Protein AF-A0A8K1QUB3-F1 (afdb_monomer)

InterPro domains:
  IPR005813 Large ribosomal subunit protein bL20 [MF_00382] (81-196)
  IPR005813 Large ribosomal subunit protein bL20 [PF00453] (82-188)
  IPR005813 Large ribosomal subunit protein bL20 [PR00062] (91-120)
  IPR005813 Large ribosomal subunit protein bL20 [PR00062] (121-150)
  IPR005813 Large ribosomal subunit protein bL20 [PR00062] (156-182)
  IPR005813 Large ribosomal subunit protein bL20 [PTHR10986] (80-194)
  IPR005813 Large ribosomal subunit protein bL20 [TIGR01032] (80-193)
  IPR005813 Large ribosomal subunit protein bL20 [cd07026] (85-192)
  IPR035566 Ribosomal protein bL20, C-terminal [G3DSA:1.10.1900.20] (135-196)
  IPR035566 Ribosomal protein bL20, C-terminal [SSF74731] (81-194)
  IPR049946 Large ribosomal subunit protein bL20, conserved site [PS00937] (133-149)

Organism: NCBI:txid1055329

Foldseek 3Di:
DDDDDDDDDDPDDVVVVVVVVVVVVVVVVVVVVVVVVVVVVVVVVVVVVVVVVVVVVVVVVVVVVVVVVVVVVVVVVVPPPDDDPPCVVVVVQVVLLVVQVVPPDVCNPPSVNSVVVVVVVVVCVVVVVVVVVVVVLVVLLVLLQVLQVVDVLHPGPVVVVVLCVVVVPPDDSNVLSVCVPPPVPVNVVSSVVSVD

Sequence (196 aa):
MFFLIPSINTISYFEVKSLEKKKKEKIVVRKVIVAKAIGIFFLYIGKIRFVINRLGKGTEITERKKRNQLVINQSFIYSMTRIKRGYIARRRRTKIRLFASSFRGAHSRLTRTITQQKIRALVSAHQDRGRQKRDFRRLWITRINAVIRGNKVYYNYSRLIHNLYKKQLLLNRKILAQIAILNRNCFYMISNEILK

Secondary structure (DSSP, 8-state):
----------TTHHHHHHHHHHHHHHHHHHHHHHHHHHHHHHHHHHHHHHHHHHHHHHHHHHHHHHHHHHHHHHHHHHS------TTHHHHHHHHHHHHTTT--GGGTT-HHHHHHHHHHHHHHHHHHHHHHHHHHHHHHHHHHHHHHHHSTT-S-HHHHHHHHHHTT----HHHHHHHHHH-HHHHHHHHHHHH-

pLDDT: mean 76.9, std 18.61, range [29.64, 98.12]

Radius of gyration: 53.87 Å; Cα contacts (8 Å, |Δi|>4): 74; chains: 1; bounding box: 151×45×90 Å

Nearest PDB structures (foldseek):
  5mmi-assembly1_R  TM=9.691E-01  e=8.350E-13  Spinacia oleracea
  5x8t-assembly1_R  TM=9.247E-01  e=1.008E-12  Spinacia oleracea
  4v61-assembly1_BS  TM=8.959E-01  e=1.160E-11  Spinacia oleracea
  4wqu-assembly2_CU  TM=9.691E-01  e=1.024E-07  Thermus thermophilus HB8
  4ce4-assembly1_U  TM=9.698E-01  e=3.422E-06  Sus scrofa domesticus

Solvent-accessible surface area (backbone atoms only — not comparable to full-atom values): 11214 Å² total; per-residue (Å²): 133,89,82,82,87,83,84,84,84,76,89,55,61,71,60,51,53,51,49,50,50,53,47,51,49,53,49,51,52,48,50,51,51,50,51,51,50,51,52,53,47,52,52,49,53,51,52,51,52,54,51,51,61,56,50,60,61,48,52,56,55,48,51,50,48,48,50,53,49,48,53,50,48,52,58,50,62,73,49,75,76,82,80,75,73,71,64,59,62,55,53,54,49,50,59,55,36,65,77,24,64,87,39,70,75,59,38,36,68,40,69,70,50,27,54,55,50,52,52,51,51,52,52,48,56,58,53,43,64,59,46,50,60,53,52,52,52,52,50,27,51,53,51,43,39,53,53,34,65,72,39,89,88,40,94,47,57,70,59,55,53,50,38,35,56,75,70,68,52,87,75,51,59,68,59,54,28,48,38,52,70,77,35,54,67,60,44,48,52,57,51,52,63,59,72,106

Mean predicted aligned error: 18.14 Å

Structure (mmCIF, N/CA/C/O backbone):
data_AF-A0A8K1QUB3-F1
#
_entry.id   AF-A0A8K1QUB3-F1
#
loop_
_atom_site.group_PDB
_atom_site.id
_atom_site.type_symbol
_atom_site.label_atom_id
_atom_site.label_alt_id
_atom_site.label_comp_id
_atom_site.label_asym_id
_atom_site.label_entity_id
_atom_site.label_seq_id
_atom_site.pdbx_PDB_ins_code
_atom_site.Cartn_x
_atom_site.Cartn_y
_atom_site.Cartn_z
_atom_site.occupancy
_atom_site.B_iso_or_equiv
_atom_site.auth_seq_id
_atom_site.auth_comp_id
_atom_site.auth_asym_id
_atom_site.auth_atom_id
_atom_site.pdbx_PDB_model_num
ATOM 1 N N . MET A 1 1 ? 122.459 13.869 56.784 1.00 37.72 1 MET A N 1
ATOM 2 C CA . MET A 1 1 ? 123.200 15.094 57.127 1.00 37.72 1 MET A CA 1
ATOM 3 C C . MET A 1 1 ? 123.358 15.871 55.831 1.00 37.72 1 MET A C 1
ATOM 5 O O . MET A 1 1 ? 123.968 15.330 54.927 1.00 37.72 1 MET A O 1
ATOM 9 N N . PHE A 1 2 ? 122.796 17.083 55.785 1.00 33.66 2 PHE A N 1
ATOM 10 C CA . PHE A 1 2 ? 123.358 18.233 55.067 1.00 33.66 2 PHE A CA 1
ATOM 11 C C . PHE A 1 2 ? 123.321 18.263 53.531 1.00 33.66 2 PHE A C 1
ATOM 13 O O . PHE A 1 2 ? 123.523 17.256 52.877 1.00 33.66 2 PHE A O 1
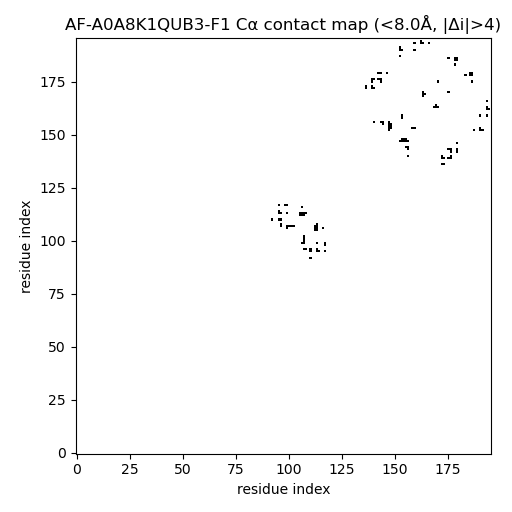ATOM 20 N N . PHE A 1 3 ? 123.147 19.405 52.865 1.00 38.25 3 PHE A N 1
ATOM 21 C CA . PHE A 1 3 ? 122.676 20.771 53.175 1.00 38.25 3 PHE A CA 1
ATOM 22 C C . PHE A 1 3 ? 122.834 21.557 51.844 1.00 38.25 3 PHE A C 1
ATOM 24 O O . PHE A 1 3 ? 123.413 21.034 50.896 1.00 38.25 3 PHE A O 1
ATOM 31 N N . LEU A 1 4 ? 122.422 22.831 51.853 1.00 30.39 4 LEU A N 1
ATOM 32 C CA . LEU A 1 4 ? 122.743 23.924 50.909 1.00 30.39 4 LEU A CA 1
ATOM 33 C C . LEU A 1 4 ? 121.813 24.164 49.695 1.00 30.39 4 LEU A C 1
ATOM 35 O O . LEU A 1 4 ? 121.893 23.540 48.644 1.00 30.39 4 LEU A O 1
ATOM 39 N N . ILE A 1 5 ? 120.988 25.202 49.886 1.00 44.88 5 ILE A N 1
ATOM 40 C CA . ILE A 1 5 ? 120.534 26.262 48.950 1.00 44.88 5 ILE A CA 1
ATOM 41 C C . ILE A 1 5 ? 121.704 26.656 48.002 1.00 44.88 5 ILE A C 1
ATOM 43 O O . ILE A 1 5 ? 122.799 26.761 48.564 1.00 44.88 5 ILE A O 1
ATOM 47 N N . PRO A 1 6 ? 121.583 26.907 46.656 1.00 41.78 6 PRO A N 1
ATOM 48 C CA . PRO A 1 6 ? 120.965 28.141 46.098 1.00 41.78 6 PRO A CA 1
ATOM 49 C C . PRO A 1 6 ? 120.562 28.205 44.580 1.00 41.78 6 PRO A C 1
ATOM 51 O O . PRO A 1 6 ? 120.812 27.313 43.778 1.00 41.78 6 PRO A O 1
ATOM 54 N N . SER A 1 7 ? 120.007 29.375 44.211 1.00 29.64 7 SER A N 1
ATOM 55 C CA . SER A 1 7 ? 120.174 30.152 42.954 1.00 29.64 7 SER A CA 1
ATOM 56 C C . SER A 1 7 ? 119.653 29.586 41.617 1.00 29.64 7 SER A C 1
ATOM 58 O O . SER A 1 7 ? 120.224 28.668 41.049 1.00 29.64 7 SER A O 1
ATOM 60 N N . ILE A 1 8 ? 118.514 30.077 41.108 1.00 38.72 8 ILE A N 1
ATOM 61 C CA . ILE A 1 8 ? 118.333 31.320 40.315 1.00 38.72 8 ILE A CA 1
ATOM 62 C C . ILE A 1 8 ? 118.605 31.106 38.812 1.00 38.72 8 ILE A C 1
ATOM 64 O O . ILE A 1 8 ? 119.733 30.968 38.360 1.00 38.72 8 ILE A O 1
ATOM 68 N N . ASN A 1 9 ? 117.504 31.189 38.061 1.00 43.59 9 ASN A N 1
ATOM 69 C CA . ASN A 1 9 ? 117.388 31.716 36.702 1.00 43.59 9 ASN A CA 1
ATOM 70 C C . ASN A 1 9 ? 118.237 31.087 35.591 1.00 43.59 9 ASN A C 1
ATOM 72 O O . ASN A 1 9 ? 119.274 31.608 35.213 1.00 43.59 9 ASN A O 1
ATOM 76 N N . THR A 1 10 ? 117.632 30.135 34.882 1.00 40.72 10 THR A N 1
ATOM 77 C CA . THR A 1 10 ? 117.505 30.250 33.416 1.00 40.72 10 THR A CA 1
ATOM 78 C C . THR A 1 10 ? 116.120 29.769 32.974 1.00 40.72 10 THR A C 1
ATOM 80 O O . THR A 1 10 ? 115.936 28.801 32.237 1.00 40.72 10 THR A O 1
ATOM 83 N N . ILE A 1 11 ? 115.108 30.511 33.427 1.00 46.75 11 ILE A N 1
ATOM 84 C CA . ILE A 1 11 ? 113.870 30.721 32.671 1.00 46.75 11 ILE A CA 1
ATOM 85 C C . ILE A 1 11 ? 114.298 31.196 31.277 1.00 46.75 11 ILE A C 1
ATOM 87 O O . ILE A 1 11 ? 114.738 32.330 31.128 1.00 46.75 11 ILE A O 1
ATOM 91 N N . SER A 1 12 ? 114.269 30.325 30.272 1.00 47.03 12 SER A N 1
ATOM 92 C CA . SER A 1 12 ? 114.153 30.744 28.864 1.00 47.03 12 SER A CA 1
ATOM 93 C C . SER A 1 12 ? 114.170 29.571 27.901 1.00 47.03 12 SER A C 1
ATOM 95 O O . SER A 1 12 ? 113.391 29.554 26.958 1.00 47.03 12 SER A O 1
ATOM 97 N N . TYR A 1 13 ? 115.002 28.549 28.108 1.00 50.81 13 TYR A N 1
ATOM 98 C CA . TYR A 1 13 ? 115.186 27.547 27.049 1.00 50.81 13 TYR A CA 1
ATOM 99 C C . TYR A 1 13 ? 114.182 26.394 27.099 1.00 50.81 13 TYR A C 1
ATOM 101 O O . TYR A 1 13 ? 113.676 25.984 26.053 1.00 50.81 13 TYR A O 1
ATOM 109 N N . PHE A 1 14 ? 113.837 25.894 28.290 1.00 49.91 14 PHE A N 1
ATOM 110 C CA . PHE A 1 14 ? 112.861 24.804 28.431 1.00 49.91 14 PHE A CA 1
ATOM 111 C C . PHE A 1 14 ? 111.454 25.248 28.002 1.00 49.91 14 PHE A C 1
ATOM 113 O O . PHE A 1 14 ? 110.714 24.494 27.368 1.00 49.91 14 PHE A O 1
ATOM 120 N N . GLU A 1 15 ? 111.120 26.511 28.265 1.00 54.00 15 GLU A N 1
ATOM 121 C CA . GLU A 1 15 ? 109.815 27.085 27.956 1.00 54.00 15 GLU A CA 1
ATOM 122 C C . GLU A 1 15 ? 109.690 27.483 26.477 1.00 54.00 15 GLU A C 1
ATOM 124 O O . GLU A 1 15 ? 108.685 27.146 25.850 1.00 54.00 15 GLU A O 1
ATOM 129 N N . VAL A 1 16 ? 110.738 28.048 25.855 1.00 53.75 16 VAL A N 1
ATOM 130 C CA . VAL A 1 16 ? 110.749 28.344 24.407 1.00 53.75 16 VAL A CA 1
ATOM 131 C C . VAL A 1 16 ? 110.723 27.063 23.566 1.00 53.75 16 VAL A C 1
ATOM 133 O O . VAL A 1 16 ? 109.959 26.980 22.604 1.00 53.75 16 VAL A O 1
ATOM 136 N N . LYS A 1 17 ? 111.472 26.017 23.944 1.00 54.38 17 LYS A N 1
ATOM 137 C CA . LYS A 1 17 ? 111.483 24.741 23.201 1.00 54.38 17 LYS A CA 1
ATOM 138 C C . LYS A 1 17 ? 110.181 23.951 23.392 1.00 54.38 17 LYS A C 1
ATOM 140 O O . LYS A 1 17 ? 109.698 23.331 22.445 1.00 54.38 17 LYS A O 1
ATOM 145 N N . SER A 1 18 ? 109.570 24.014 24.582 1.00 55.09 18 SER A N 1
ATOM 146 C CA . SER A 1 18 ? 108.229 23.466 24.854 1.00 55.09 18 SER A CA 1
ATOM 147 C C . SER A 1 18 ? 107.137 24.217 24.075 1.00 55.09 18 SER A C 1
ATOM 149 O O . SER A 1 18 ? 106.240 23.592 23.499 1.00 55.09 18 SER A O 1
ATOM 151 N N . LEU A 1 19 ? 107.258 25.545 23.945 1.00 54.72 19 LEU A N 1
ATOM 152 C CA . LEU A 1 19 ? 106.397 26.370 23.094 1.00 54.72 19 LEU A CA 1
ATOM 153 C C . LEU A 1 19 ? 106.592 26.078 21.600 1.00 54.72 19 LEU A C 1
ATOM 155 O O . LEU A 1 19 ? 105.594 25.995 20.889 1.00 54.72 19 LEU A O 1
ATOM 159 N N . GLU A 1 20 ? 107.818 25.852 21.112 1.00 57.94 20 GLU A N 1
ATOM 160 C CA . GLU A 1 20 ? 108.082 25.415 19.730 1.00 57.94 20 GLU A CA 1
ATOM 161 C C . GLU A 1 20 ? 107.526 24.020 19.437 1.00 57.94 20 GLU A C 1
ATOM 163 O O . GLU A 1 20 ? 106.966 23.802 18.361 1.00 57.94 20 GLU A O 1
ATOM 168 N N . LYS A 1 21 ? 107.630 23.083 20.388 1.00 57.91 21 LYS A N 1
ATOM 169 C CA . LYS A 1 21 ? 107.061 21.734 20.259 1.00 57.91 21 LYS A CA 1
ATOM 170 C C . LYS A 1 21 ? 105.531 21.795 20.218 1.00 57.91 21 LYS A C 1
ATOM 172 O O . LYS A 1 21 ? 104.938 21.243 19.296 1.00 57.91 21 LYS A O 1
ATOM 177 N N . LYS A 1 22 ? 104.904 22.596 21.094 1.00 57.78 22 LYS A N 1
ATOM 178 C CA . LYS A 1 22 ? 103.459 22.896 21.050 1.00 57.78 22 LYS A CA 1
ATOM 179 C C . LYS A 1 22 ? 103.041 23.653 19.781 1.00 57.78 22 LYS A C 1
ATOM 181 O O . LYS A 1 22 ? 101.942 23.419 19.280 1.00 57.78 22 LYS A O 1
ATOM 186 N N . LYS A 1 23 ? 103.878 24.544 19.227 1.00 58.28 23 LYS A N 1
ATOM 187 C CA . LYS A 1 23 ? 103.627 25.231 17.940 1.00 58.28 23 LYS A CA 1
ATOM 188 C C . LYS A 1 23 ? 103.684 24.242 16.776 1.00 58.28 23 LYS A C 1
ATOM 190 O O . LYS A 1 23 ? 102.771 24.237 15.956 1.00 58.28 23 LYS A O 1
ATOM 195 N N . LYS A 1 24 ? 104.709 23.383 16.725 1.00 60.03 24 LYS A N 1
ATOM 196 C CA . LYS A 1 24 ? 104.864 22.327 15.712 1.00 60.03 24 LYS A CA 1
ATOM 197 C C . LYS A 1 24 ? 103.725 21.309 15.790 1.00 60.03 24 LYS A C 1
ATOM 199 O O . LYS A 1 24 ? 103.129 21.022 14.759 1.00 60.03 24 LYS A O 1
ATOM 204 N N . GLU A 1 25 ? 103.335 20.859 16.981 1.00 61.09 25 GLU A N 1
ATOM 205 C CA . GLU A 1 25 ? 102.171 19.981 17.167 1.00 61.09 25 GLU A CA 1
ATOM 206 C C . GL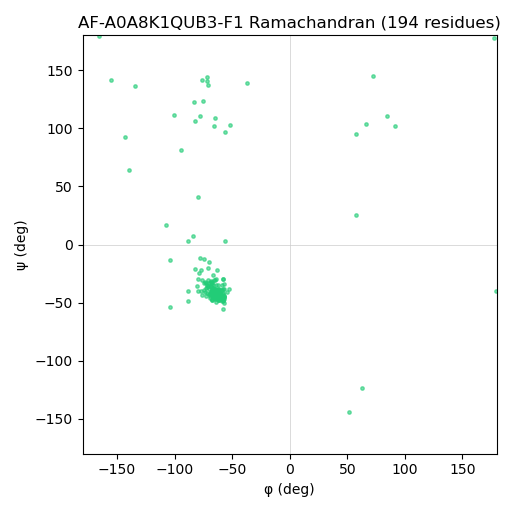U A 1 25 ? 100.861 20.662 16.758 1.00 61.09 25 GLU A C 1
ATOM 208 O O . GLU A 1 25 ? 100.088 20.076 16.006 1.00 61.09 25 GLU A O 1
ATOM 213 N N . LYS A 1 26 ? 100.623 21.929 17.134 1.00 60.62 26 LYS A N 1
ATOM 214 C CA . LYS A 1 26 ? 99.441 22.680 16.665 1.00 60.62 26 LYS A CA 1
ATOM 215 C C . LYS A 1 26 ? 99.424 22.869 15.146 1.00 60.62 26 LYS A C 1
ATOM 217 O O . LYS A 1 26 ? 98.345 22.842 14.559 1.00 60.62 26 LYS A O 1
ATOM 222 N N . ILE A 1 27 ? 100.579 23.046 14.499 1.00 64.25 27 ILE A N 1
ATOM 223 C CA . ILE A 1 27 ? 100.696 23.142 13.034 1.00 64.25 27 ILE A CA 1
ATOM 224 C C . ILE A 1 27 ? 100.421 21.786 12.378 1.00 64.25 27 ILE A C 1
ATOM 226 O O . ILE A 1 27 ? 99.695 21.743 11.389 1.00 64.25 27 ILE A O 1
ATOM 230 N N . VAL A 1 28 ? 100.946 20.686 12.923 1.00 66.56 28 VAL A N 1
ATOM 231 C CA . VAL A 1 28 ? 100.687 19.326 12.419 1.00 66.56 28 VAL A CA 1
ATOM 232 C C . VAL A 1 28 ? 99.210 18.969 12.585 1.00 66.56 28 VAL A C 1
ATOM 234 O O . VAL A 1 28 ? 98.574 18.556 11.620 1.00 66.56 28 VAL A O 1
ATOM 237 N N . VAL A 1 29 ? 98.621 19.228 13.753 1.00 64.69 29 VAL A N 1
ATOM 238 C CA . VAL A 1 29 ? 97.193 18.999 14.012 1.00 64.69 29 VAL A CA 1
ATOM 239 C C . VAL A 1 29 ? 96.320 19.891 13.121 1.00 64.69 29 VAL A C 1
ATOM 241 O O . VAL A 1 29 ? 95.377 19.389 12.513 1.00 64.69 29 VAL A O 1
ATOM 244 N N . ARG A 1 30 ? 96.658 21.179 12.932 1.00 62.28 30 ARG A N 1
ATOM 245 C CA . ARG A 1 30 ? 95.966 22.045 11.954 1.00 62.28 30 ARG A CA 1
ATOM 246 C C . ARG A 1 30 ? 96.100 21.518 10.527 1.00 62.28 30 ARG A C 1
ATOM 248 O O . ARG A 1 30 ? 95.100 21.504 9.823 1.00 62.28 30 ARG A O 1
ATOM 255 N N . LYS A 1 31 ? 97.277 21.049 10.098 1.00 68.62 31 LYS A N 1
ATOM 256 C CA . LYS A 1 31 ? 97.473 20.457 8.763 1.00 68.62 31 LYS A CA 1
ATOM 257 C C . LYS A 1 31 ? 96.644 19.185 8.576 1.00 68.62 31 LYS A C 1
ATOM 259 O O . LYS A 1 31 ? 96.038 19.030 7.524 1.00 68.62 31 LYS A O 1
ATOM 264 N N . VAL A 1 32 ? 96.547 18.321 9.588 1.00 69.06 32 VAL A N 1
ATOM 265 C CA . VAL A 1 32 ? 95.722 17.099 9.543 1.00 69.06 32 VAL A CA 1
ATOM 266 C C . VAL A 1 32 ? 94.227 17.428 9.520 1.00 69.06 32 VAL A C 1
ATOM 268 O O . VAL A 1 32 ? 93.486 16.823 8.750 1.00 69.06 32 VAL A O 1
ATOM 271 N N . ILE A 1 33 ? 93.774 18.406 10.310 1.00 68.81 33 ILE A N 1
ATOM 272 C CA . ILE A 1 33 ? 92.372 18.854 10.318 1.00 68.81 33 ILE A CA 1
ATOM 273 C C . ILE A 1 33 ? 92.011 19.530 8.992 1.00 68.81 33 ILE A C 1
ATOM 275 O O . ILE A 1 33 ? 90.964 19.226 8.430 1.00 68.81 33 ILE A O 1
ATOM 279 N N . VAL A 1 34 ? 92.884 20.385 8.452 1.00 69.31 34 VAL A N 1
ATOM 280 C CA . VAL A 1 34 ? 92.688 21.033 7.146 1.00 69.31 34 VAL A CA 1
ATOM 281 C C . VAL A 1 34 ? 92.711 19.996 6.018 1.00 69.31 34 VAL A C 1
ATOM 283 O O . VAL A 1 34 ? 91.838 20.035 5.159 1.00 69.31 34 VAL A O 1
ATOM 286 N N . ALA A 1 35 ? 93.609 19.006 6.047 1.00 70.56 35 ALA A N 1
ATOM 287 C CA . ALA A 1 35 ? 93.628 17.914 5.070 1.00 70.56 35 ALA A CA 1
ATOM 288 C C . ALA A 1 35 ? 92.369 17.027 5.152 1.00 70.56 35 ALA A C 1
ATOM 290 O O . ALA A 1 35 ? 91.795 16.684 4.119 1.00 70.56 35 ALA A O 1
ATOM 291 N N . LYS A 1 36 ? 91.880 16.711 6.363 1.00 66.31 36 LYS A N 1
ATOM 292 C CA . LYS A 1 36 ? 90.598 16.006 6.557 1.00 66.31 36 LYS A CA 1
ATOM 293 C C . LYS A 1 36 ? 89.409 16.842 6.081 1.00 66.31 36 LYS A C 1
ATOM 295 O O . LYS A 1 36 ? 88.532 16.302 5.415 1.00 66.31 36 LYS A O 1
ATOM 300 N N . ALA A 1 37 ? 89.384 18.141 6.375 1.00 68.56 37 ALA A N 1
ATOM 301 C CA . ALA A 1 37 ? 88.319 19.045 5.949 1.00 68.56 37 ALA A CA 1
ATOM 302 C C . ALA A 1 37 ? 88.291 19.216 4.423 1.00 68.56 37 ALA A C 1
ATOM 304 O O . ALA A 1 37 ? 87.219 19.145 3.832 1.00 68.56 37 ALA A O 1
ATOM 305 N N . ILE A 1 38 ? 89.453 19.343 3.771 1.00 70.50 38 ILE A N 1
ATOM 306 C CA . ILE A 1 38 ? 89.575 19.388 2.306 1.00 70.50 38 ILE A CA 1
ATOM 307 C C . ILE A 1 38 ? 89.124 18.058 1.688 1.00 70.50 38 ILE A C 1
ATOM 309 O O . ILE A 1 38 ? 88.355 18.070 0.733 1.00 70.50 38 ILE A O 1
ATOM 313 N N . GLY A 1 39 ? 89.523 16.911 2.249 1.00 68.25 39 GLY A N 1
ATOM 314 C CA . GLY A 1 39 ? 89.085 15.595 1.769 1.00 68.25 39 GLY A CA 1
ATOM 315 C C . GLY A 1 39 ? 87.568 15.390 1.873 1.00 68.25 39 GLY A C 1
ATOM 316 O O . GLY A 1 39 ? 86.936 14.941 0.916 1.00 68.25 39 GLY A O 1
ATOM 317 N N . ILE A 1 40 ? 86.964 15.785 2.999 1.00 69.56 40 ILE A N 1
ATOM 318 C CA . ILE A 1 40 ? 85.506 15.755 3.196 1.00 69.56 40 ILE A CA 1
ATOM 319 C C . ILE A 1 40 ? 84.812 16.732 2.235 1.00 69.56 40 ILE A C 1
ATOM 321 O O . ILE A 1 40 ? 83.793 16.381 1.642 1.00 69.56 40 ILE A O 1
ATOM 325 N N . PHE A 1 41 ? 85.381 17.920 2.015 1.00 69.12 41 PHE A N 1
ATOM 326 C CA . PHE A 1 41 ? 84.855 18.915 1.081 1.00 69.12 41 PHE A CA 1
ATOM 327 C C . PHE A 1 41 ? 84.902 18.428 -0.376 1.00 69.12 41 PHE A C 1
ATOM 329 O O . PHE A 1 41 ? 83.910 18.555 -1.091 1.00 69.12 41 PHE A O 1
ATOM 336 N N . PHE A 1 42 ? 85.989 17.782 -0.812 1.00 68.56 42 PHE A N 1
ATOM 337 C CA . PHE A 1 42 ? 86.087 17.179 -2.148 1.00 68.56 42 PHE A CA 1
ATOM 338 C C . PHE A 1 42 ? 85.122 15.998 -2.334 1.00 68.56 42 PHE A C 1
ATOM 340 O O . PHE A 1 42 ? 84.500 15.881 -3.392 1.00 68.56 42 PHE A O 1
ATOM 347 N N . LEU A 1 43 ? 84.915 15.173 -1.302 1.00 67.62 43 LEU A N 1
ATOM 348 C CA . LEU A 1 43 ? 83.885 14.125 -1.303 1.00 67.62 43 LEU A CA 1
ATOM 349 C C . LEU A 1 43 ? 82.469 14.709 -1.411 1.00 67.62 43 LEU A C 1
ATOM 351 O O . LEU A 1 43 ? 81.627 14.161 -2.126 1.00 67.62 43 LEU A O 1
ATOM 355 N N . TYR A 1 44 ? 82.207 15.833 -0.742 1.00 67.44 44 TYR A N 1
ATOM 356 C CA . TYR A 1 44 ? 80.908 16.502 -0.758 1.00 67.44 44 TYR A CA 1
ATOM 357 C C . TYR A 1 44 ? 80.633 17.205 -2.099 1.00 67.44 44 TYR A C 1
ATOM 359 O O . TYR A 1 44 ? 79.566 17.012 -2.681 1.00 67.44 44 TYR A O 1
ATOM 367 N N . ILE A 1 45 ? 81.618 17.921 -2.656 1.00 67.06 45 ILE A N 1
ATOM 368 C CA . ILE A 1 45 ? 81.557 18.526 -4.001 1.00 67.06 45 ILE A CA 1
ATOM 369 C C . ILE A 1 45 ? 81.365 17.441 -5.072 1.00 67.06 45 ILE A C 1
ATOM 371 O O . ILE A 1 45 ? 80.544 17.605 -5.977 1.00 67.06 45 ILE A O 1
ATOM 375 N N . GLY A 1 46 ? 82.063 16.305 -4.956 1.00 65.44 46 GLY A N 1
ATOM 376 C CA . GLY A 1 46 ? 81.907 15.160 -5.857 1.00 65.44 46 GLY A CA 1
ATOM 377 C C . GLY A 1 46 ? 80.500 14.555 -5.808 1.00 65.44 46 GLY A C 1
ATOM 378 O O . GLY A 1 46 ? 79.898 14.311 -6.856 1.00 65.44 46 GLY A O 1
ATOM 379 N N . LYS A 1 47 ? 79.928 14.390 -4.606 1.00 64.38 47 LYS A N 1
ATOM 380 C CA . LYS A 1 47 ? 78.541 13.926 -4.422 1.00 64.38 47 LYS A CA 1
ATOM 381 C C . LYS A 1 47 ? 77.521 14.912 -4.993 1.00 64.38 47 LYS A C 1
ATOM 383 O O . LYS A 1 47 ? 76.600 14.485 -5.684 1.00 64.38 47 LYS A O 1
ATOM 388 N N . ILE A 1 48 ? 77.706 16.213 -4.772 1.00 60.72 48 ILE A N 1
ATOM 389 C CA . ILE A 1 48 ? 76.829 17.258 -5.320 1.00 60.72 48 ILE A CA 1
ATOM 390 C C . ILE A 1 48 ? 76.896 17.271 -6.853 1.00 60.72 48 ILE A C 1
ATOM 392 O O . ILE A 1 48 ? 75.859 17.259 -7.514 1.00 60.72 48 ILE A O 1
ATOM 396 N N . ARG A 1 49 ? 78.095 17.208 -7.444 1.00 58.28 49 ARG A N 1
ATOM 397 C CA . ARG A 1 49 ? 78.269 17.201 -8.905 1.00 58.28 49 ARG A CA 1
ATOM 398 C C . ARG A 1 49 ? 77.735 15.920 -9.556 1.00 58.28 49 ARG A C 1
ATOM 400 O O . ARG A 1 49 ? 77.179 15.989 -10.651 1.00 58.28 49 ARG A O 1
ATOM 407 N N . PHE A 1 50 ? 77.818 14.774 -8.874 1.00 61.41 50 PHE A N 1
ATOM 408 C CA . PHE A 1 50 ? 77.193 13.521 -9.316 1.00 61.41 50 PHE A CA 1
ATOM 409 C C . PHE A 1 50 ? 75.656 13.593 -9.296 1.00 61.41 50 PHE A C 1
ATOM 411 O O . PHE A 1 50 ? 75.005 13.122 -10.228 1.00 61.41 50 PHE A O 1
ATOM 418 N N . VAL A 1 51 ? 75.068 14.235 -8.280 1.00 62.47 51 VAL A N 1
ATOM 419 C CA . VAL A 1 51 ? 73.613 14.447 -8.190 1.00 62.47 51 VAL A CA 1
ATOM 420 C C . VAL A 1 51 ? 73.126 15.446 -9.248 1.00 62.47 51 VAL A C 1
ATOM 422 O O . VAL A 1 51 ? 72.154 15.156 -9.944 1.00 62.47 51 VAL A O 1
ATOM 425 N N . ILE A 1 52 ? 73.828 16.565 -9.461 1.00 59.91 52 ILE A N 1
ATOM 426 C CA . ILE A 1 52 ? 73.462 17.580 -10.468 1.00 59.91 52 ILE A CA 1
ATOM 427 C C . ILE A 1 52 ? 73.544 17.014 -11.898 1.00 59.91 52 ILE A C 1
ATOM 429 O O . ILE A 1 52 ? 72.608 17.183 -12.680 1.00 59.91 52 ILE A O 1
ATOM 433 N N . ASN A 1 53 ? 74.597 16.256 -12.231 1.00 57.88 53 ASN A N 1
ATOM 434 C CA . ASN A 1 53 ? 74.732 15.628 -13.555 1.00 57.88 53 ASN A CA 1
ATOM 435 C C . ASN A 1 53 ? 73.681 14.530 -13.817 1.00 57.88 53 ASN A C 1
ATOM 437 O O . ASN A 1 53 ? 73.325 14.280 -14.971 1.00 57.88 53 ASN A O 1
ATOM 441 N N . ARG A 1 54 ? 73.155 13.883 -12.765 1.00 53.94 54 ARG A N 1
ATOM 442 C CA . ARG A 1 54 ? 72.060 12.904 -12.867 1.00 53.94 54 ARG A CA 1
ATOM 443 C C . ARG A 1 54 ? 70.687 13.584 -13.001 1.00 53.94 54 ARG A C 1
ATOM 445 O O . ARG A 1 54 ? 69.816 13.039 -13.674 1.00 53.94 54 ARG A O 1
ATOM 452 N N . LEU A 1 55 ? 70.511 14.779 -12.432 1.00 53.62 55 LEU A N 1
ATOM 453 C CA . LEU A 1 55 ? 69.284 15.577 -12.553 1.00 53.62 55 LEU A CA 1
ATOM 454 C C . LEU A 1 55 ? 69.139 16.232 -13.940 1.00 53.62 55 LEU A C 1
ATOM 456 O O . LEU A 1 55 ? 68.049 16.198 -14.504 1.00 53.62 55 LEU A O 1
ATOM 460 N N . GLY A 1 56 ? 70.227 16.731 -14.542 1.00 53.97 56 GLY A N 1
ATOM 461 C CA . GLY A 1 56 ? 70.189 17.401 -15.855 1.00 53.97 56 GLY A CA 1
ATOM 462 C C . GLY A 1 56 ? 69.872 16.489 -17.052 1.00 53.97 56 GLY A C 1
ATOM 463 O O . GLY A 1 56 ? 69.209 16.912 -17.992 1.00 53.97 56 GLY A O 1
ATOM 464 N N . LYS A 1 57 ? 70.265 15.206 -17.018 1.00 51.84 57 LYS A N 1
ATOM 465 C CA . LYS A 1 57 ? 69.861 14.232 -18.058 1.00 51.84 57 LYS A CA 1
ATOM 466 C C . LYS A 1 57 ? 68.420 13.737 -17.880 1.00 51.84 57 LYS A C 1
ATOM 468 O O . LYS A 1 57 ? 67.804 13.278 -18.838 1.00 51.84 57 LYS A O 1
ATOM 473 N N . GLY A 1 58 ? 67.870 13.835 -16.668 1.00 50.78 58 GLY A N 1
ATOM 474 C CA . GLY A 1 58 ? 66.486 13.463 -16.374 1.00 50.78 58 GLY A CA 1
ATOM 475 C C . GLY A 1 58 ? 65.467 14.473 -16.906 1.00 50.78 58 GLY A C 1
ATOM 476 O O . GLY A 1 58 ? 64.384 14.066 -17.331 1.00 50.78 58 GLY A O 1
ATOM 477 N N . THR A 1 59 ? 65.810 15.764 -16.936 1.00 53.41 59 THR A N 1
ATOM 478 C CA . THR A 1 59 ? 64.913 16.854 -17.361 1.00 53.41 59 THR A CA 1
ATOM 479 C C . THR A 1 59 ? 64.689 16.885 -18.875 1.00 53.41 59 THR A C 1
ATOM 481 O O . THR A 1 59 ? 63.551 17.002 -19.317 1.00 53.41 59 THR A O 1
ATOM 484 N N . GLU A 1 60 ? 65.713 16.665 -19.704 1.00 53.62 60 GLU A N 1
ATOM 485 C CA . GLU A 1 60 ? 65.522 16.611 -21.166 1.00 53.62 60 GLU A CA 1
ATOM 486 C C . GLU A 1 60 ? 64.782 15.351 -21.634 1.00 53.62 60 GLU A C 1
ATOM 488 O O . GLU A 1 60 ? 63.961 15.416 -22.551 1.00 53.62 60 GLU A O 1
ATOM 493 N N . ILE A 1 61 ? 65.020 14.202 -20.990 1.00 56.69 61 ILE A N 1
ATOM 494 C CA . ILE A 1 61 ? 64.307 12.951 -21.294 1.00 56.69 61 ILE A CA 1
ATOM 495 C C . ILE A 1 61 ? 62.836 13.056 -20.866 1.00 56.69 61 ILE A C 1
ATOM 497 O O . ILE A 1 61 ? 61.960 12.544 -21.567 1.00 56.69 61 ILE A O 1
ATOM 501 N N . THR A 1 62 ? 62.540 13.743 -19.757 1.00 57.03 62 THR A N 1
ATOM 502 C CA . THR A 1 62 ? 61.157 14.005 -19.325 1.00 57.03 62 THR A CA 1
ATOM 503 C C . THR A 1 62 ? 60.459 15.043 -20.200 1.00 57.03 62 THR A C 1
ATOM 505 O O . THR A 1 62 ? 59.294 14.836 -20.521 1.00 57.03 62 THR A O 1
ATOM 508 N N . GLU A 1 63 ? 61.145 16.084 -20.674 1.00 58.50 63 GLU A N 1
ATOM 509 C CA . GLU A 1 63 ? 60.586 17.082 -21.601 1.00 58.50 63 GLU A CA 1
ATOM 510 C C . GLU A 1 63 ? 60.388 16.533 -23.029 1.00 58.50 63 GLU A C 1
ATOM 512 O O . GLU A 1 63 ? 59.374 16.820 -23.669 1.00 58.50 63 GLU A O 1
ATOM 517 N N . ARG A 1 64 ? 61.286 15.672 -23.538 1.00 54.72 64 ARG A N 1
ATOM 518 C CA . ARG A 1 64 ? 61.068 14.934 -24.803 1.00 54.72 64 ARG A CA 1
ATOM 519 C C . ARG A 1 64 ? 59.953 13.901 -24.678 1.00 54.72 64 ARG A C 1
ATOM 521 O O . ARG A 1 64 ? 59.133 13.803 -25.587 1.00 54.72 64 ARG A O 1
ATOM 528 N N . LYS A 1 65 ? 59.871 13.169 -23.559 1.00 56.91 65 LYS A N 1
ATOM 529 C CA . LYS A 1 65 ? 58.729 12.279 -23.288 1.00 56.91 65 LYS A CA 1
ATOM 530 C C . LYS A 1 65 ? 57.430 13.065 -23.163 1.00 56.91 65 LYS A C 1
ATOM 532 O O . LYS A 1 65 ? 56.455 12.642 -23.759 1.00 56.91 65 LYS A O 1
ATOM 537 N N . LYS A 1 66 ? 57.407 14.212 -22.476 1.00 57.84 66 LYS A N 1
ATOM 538 C CA . LYS A 1 66 ? 56.223 15.081 -22.390 1.00 57.84 66 LYS A CA 1
ATOM 539 C C . LYS A 1 66 ? 55.811 15.617 -23.755 1.00 57.84 66 LYS A C 1
ATOM 541 O O . LYS A 1 66 ? 54.634 15.538 -24.068 1.00 57.84 66 LYS A O 1
ATOM 546 N N . ARG A 1 67 ? 56.739 16.096 -24.592 1.00 55.72 67 ARG A N 1
ATOM 547 C CA . ARG A 1 67 ? 56.419 16.558 -25.957 1.00 55.72 67 ARG A CA 1
ATOM 548 C C . ARG A 1 67 ? 55.929 15.430 -26.860 1.00 55.72 67 ARG A C 1
ATOM 550 O O . ARG A 1 67 ? 54.903 15.597 -27.505 1.00 55.72 67 ARG A O 1
ATOM 557 N N . ASN A 1 68 ? 56.574 14.264 -26.849 1.00 58.66 68 ASN A N 1
ATOM 558 C CA . ASN A 1 68 ? 56.103 13.111 -27.622 1.00 58.66 68 ASN A CA 1
ATOM 559 C C . ASN A 1 68 ? 54.758 12.587 -27.097 1.00 58.66 68 ASN A C 1
ATOM 561 O O . ASN A 1 68 ? 53.883 12.272 -27.892 1.00 58.66 68 ASN A O 1
ATOM 565 N N . GLN A 1 69 ? 54.547 12.568 -25.779 1.00 57.88 69 GLN A N 1
ATOM 566 C CA . GLN A 1 69 ? 53.261 12.228 -25.170 1.00 57.88 69 GLN A CA 1
ATOM 567 C C . GLN A 1 69 ? 52.189 13.265 -25.521 1.00 57.88 69 GLN A C 1
ATOM 569 O O . GLN A 1 69 ? 51.061 12.881 -25.785 1.00 57.88 69 GLN A O 1
ATOM 574 N N . LEU A 1 70 ? 52.520 14.558 -25.572 1.00 58.69 70 LEU A N 1
ATOM 575 C CA . LEU A 1 70 ? 51.604 15.619 -25.990 1.00 58.69 70 LEU A CA 1
ATOM 576 C C . LEU A 1 70 ? 51.250 15.503 -27.474 1.00 58.69 70 LEU A C 1
ATOM 578 O O . LEU A 1 70 ? 50.080 15.621 -27.790 1.00 58.69 70 LEU A O 1
ATOM 582 N N . VAL A 1 71 ? 52.192 15.184 -28.365 1.00 61.16 71 VAL A N 1
ATOM 583 C CA . VAL A 1 71 ? 51.928 14.959 -29.802 1.00 61.16 71 VAL A CA 1
ATOM 584 C C . VAL A 1 71 ? 51.114 13.678 -30.041 1.00 61.16 71 VAL A C 1
ATOM 586 O O . VAL A 1 71 ? 50.179 13.686 -30.845 1.00 61.16 71 VAL A O 1
ATOM 589 N N . ILE A 1 72 ? 51.398 12.596 -29.305 1.00 58.69 72 ILE A N 1
ATOM 590 C CA . ILE A 1 72 ? 50.590 11.363 -29.299 1.00 58.69 72 ILE A CA 1
ATOM 591 C C . ILE A 1 72 ? 49.193 11.646 -28.738 1.00 58.69 72 ILE A C 1
ATOM 593 O O . ILE A 1 72 ? 48.204 11.216 -29.313 1.00 58.69 72 ILE A O 1
ATOM 597 N N . ASN A 1 73 ? 49.076 12.424 -27.662 1.00 57.12 73 ASN A N 1
ATOM 598 C CA . ASN A 1 73 ? 47.784 12.803 -27.100 1.00 57.12 73 ASN A CA 1
ATOM 599 C C . ASN A 1 73 ? 47.027 13.754 -28.036 1.00 57.12 73 ASN A C 1
ATOM 601 O O . ASN A 1 73 ? 45.824 13.602 -28.174 1.00 57.12 73 ASN A O 1
ATOM 605 N N . GLN A 1 74 ? 47.694 14.678 -28.733 1.00 54.47 74 GLN A N 1
ATOM 606 C CA . GLN A 1 74 ? 47.059 15.570 -29.705 1.00 54.47 74 GLN A CA 1
ATOM 607 C C . GLN A 1 74 ? 46.502 14.755 -30.883 1.00 54.47 74 GLN A C 1
ATOM 609 O O . GLN A 1 74 ? 45.341 14.914 -31.240 1.00 54.47 74 GLN A O 1
ATOM 614 N N . SER A 1 75 ? 47.281 13.814 -31.429 1.00 52.59 75 SER A N 1
ATOM 615 C CA . SER A 1 75 ? 46.844 12.907 -32.504 1.00 52.59 75 SER A CA 1
ATOM 616 C C . SER A 1 75 ? 45.782 11.890 -32.052 1.00 52.59 75 SER A C 1
ATOM 618 O O . SER A 1 75 ? 44.860 11.601 -32.811 1.00 52.59 75 SER A O 1
ATOM 620 N N . PHE A 1 76 ? 45.827 11.427 -30.798 1.00 54.12 76 PHE A N 1
ATOM 621 C CA . PHE A 1 76 ? 44.807 10.555 -30.200 1.00 54.12 76 PHE A CA 1
ATOM 622 C C . PHE A 1 76 ? 43.500 11.301 -29.883 1.00 54.12 76 PHE A C 1
ATOM 624 O O . PHE A 1 76 ? 42.417 10.737 -30.024 1.00 54.12 76 PHE A O 1
ATOM 631 N N . ILE A 1 77 ? 43.577 12.583 -29.511 1.00 55.75 77 ILE A N 1
ATOM 632 C CA . ILE A 1 77 ? 42.414 13.456 -29.288 1.00 55.75 77 ILE A CA 1
ATOM 633 C C . ILE A 1 77 ? 41.719 13.791 -30.619 1.00 55.75 77 ILE A C 1
ATOM 635 O O . ILE A 1 77 ? 40.490 13.867 -30.652 1.00 55.75 77 ILE A O 1
ATOM 639 N N . TYR A 1 78 ? 42.464 13.905 -31.727 1.00 55.91 78 TYR A N 1
ATOM 640 C CA . TYR A 1 78 ? 41.878 14.095 -33.062 1.00 55.91 78 TYR A CA 1
ATOM 641 C C . TYR A 1 78 ? 41.309 12.811 -33.690 1.00 55.91 78 TYR A C 1
ATOM 643 O O . TYR A 1 78 ? 40.515 12.894 -34.625 1.00 55.91 78 TYR A O 1
ATOM 651 N N . SER A 1 79 ? 41.590 11.631 -33.127 1.00 58.84 79 SER A N 1
ATOM 652 C CA . SER A 1 79 ? 40.774 10.435 -33.350 1.00 58.84 79 SER A CA 1
ATOM 653 C C . SER A 1 79 ? 39.742 10.294 -32.229 1.00 58.84 79 SER A C 1
ATOM 655 O O . SER A 1 79 ? 39.927 9.529 -31.283 1.00 58.84 79 SER A O 1
ATOM 657 N N . MET A 1 80 ? 38.627 11.022 -32.321 1.00 68.75 80 MET A N 1
ATOM 658 C CA . MET A 1 80 ? 37.460 10.774 -31.465 1.00 68.75 80 MET A CA 1
ATOM 659 C C . MET A 1 80 ? 37.016 9.309 -31.628 1.00 68.75 80 MET A C 1
ATOM 661 O O . MET A 1 80 ? 36.321 8.946 -32.581 1.00 68.75 80 MET A O 1
ATOM 665 N N . THR A 1 81 ? 37.454 8.436 -30.715 1.00 73.38 81 THR A N 1
ATOM 666 C CA . THR A 1 81 ? 37.157 7.003 -30.767 1.00 73.38 81 THR A CA 1
ATOM 667 C C . THR A 1 81 ? 35.655 6.803 -30.593 1.00 73.38 81 THR A C 1
ATOM 669 O O . THR A 1 81 ? 35.072 7.018 -29.531 1.00 73.38 81 THR A O 1
ATOM 672 N N . ARG A 1 82 ? 34.978 6.408 -31.673 1.00 83.88 82 ARG A N 1
ATOM 673 C CA . ARG A 1 82 ? 33.527 6.200 -31.669 1.00 83.88 82 ARG A CA 1
ATOM 674 C C . ARG A 1 82 ? 33.152 5.029 -30.753 1.00 83.88 82 ARG A C 1
ATOM 676 O O . ARG A 1 82 ? 33.214 3.869 -31.162 1.00 83.88 82 ARG A O 1
ATOM 683 N N . ILE A 1 83 ? 32.656 5.318 -29.549 1.00 84.00 83 ILE A N 1
ATOM 684 C CA . ILE A 1 83 ? 32.135 4.295 -28.629 1.00 84.00 83 ILE A CA 1
ATOM 685 C C . ILE A 1 83 ? 30.733 3.861 -29.080 1.00 84.00 83 ILE A C 1
ATOM 687 O O . ILE A 1 83 ? 29.751 4.601 -28.987 1.00 84.00 83 ILE A O 1
ATOM 691 N N . LYS A 1 84 ? 30.613 2.623 -29.570 1.00 87.12 84 LYS A N 1
ATOM 692 C CA . LYS A 1 84 ? 29.315 2.037 -29.936 1.00 87.12 84 LYS A CA 1
ATOM 693 C C . LYS A 1 84 ? 28.501 1.717 -28.675 1.00 87.12 84 LYS A C 1
ATOM 695 O O . LYS A 1 84 ? 29.013 1.180 -27.702 1.00 87.12 84 LYS A O 1
ATOM 700 N N . ARG A 1 85 ? 27.183 1.951 -28.724 1.00 87.00 85 ARG A N 1
ATOM 701 C CA . ARG A 1 85 ? 26.254 1.701 -27.598 1.00 87.00 85 ARG A CA 1
ATOM 702 C C . ARG A 1 85 ? 26.146 0.216 -27.184 1.00 87.00 85 ARG A C 1
ATOM 704 O O . ARG A 1 85 ? 25.745 -0.072 -26.057 1.00 87.00 85 ARG A O 1
ATOM 711 N N . GLY A 1 86 ? 26.483 -0.718 -28.078 1.00 90.19 86 GLY A N 1
ATOM 712 C CA . GLY A 1 86 ? 26.598 -2.154 -27.788 1.00 90.19 86 GLY A CA 1
ATOM 713 C C . GLY A 1 86 ? 25.375 -2.780 -27.096 1.00 90.19 86 GLY A C 1
ATOM 714 O O . GLY A 1 86 ? 24.221 -2.413 -27.340 1.00 90.19 86 GLY A O 1
ATOM 715 N N . TYR A 1 87 ? 25.629 -3.733 -26.196 1.00 95.19 87 TYR A N 1
ATOM 716 C CA . TYR A 1 87 ? 24.597 -4.495 -25.481 1.00 95.19 87 TYR A CA 1
ATOM 717 C C . TYR A 1 87 ? 23.882 -3.699 -24.373 1.00 95.19 87 TYR A C 1
ATOM 719 O O . TYR A 1 87 ? 22.841 -4.140 -23.879 1.00 95.19 87 TYR A O 1
ATOM 727 N N . ILE A 1 88 ? 24.398 -2.528 -23.979 1.00 96.06 88 ILE A N 1
ATOM 728 C CA . ILE A 1 88 ? 23.883 -1.725 -22.854 1.00 96.06 88 ILE A CA 1
ATOM 729 C C . ILE A 1 88 ? 22.405 -1.372 -23.079 1.00 96.06 88 ILE A C 1
ATOM 731 O O . ILE A 1 88 ? 21.565 -1.516 -22.185 1.00 96.06 88 ILE A O 1
ATOM 735 N N . ALA A 1 89 ? 22.051 -1.003 -24.314 1.00 93.81 89 ALA A N 1
ATOM 736 C CA . ALA A 1 89 ? 20.672 -0.710 -24.695 1.00 93.81 89 ALA A CA 1
ATOM 737 C C . ALA A 1 89 ? 19.752 -1.937 -24.613 1.00 93.81 89 ALA A C 1
ATOM 739 O O . ALA A 1 89 ? 18.588 -1.820 -24.220 1.00 93.81 89 ALA A O 1
ATOM 740 N N . ARG A 1 90 ? 20.251 -3.122 -24.991 1.00 94.12 90 ARG A N 1
ATOM 741 C CA . ARG A 1 90 ? 19.501 -4.383 -24.892 1.00 94.12 90 ARG A CA 1
ATOM 742 C C . ARG A 1 90 ? 19.277 -4.744 -23.425 1.00 94.12 90 ARG A C 1
ATOM 744 O O . ARG A 1 90 ? 18.133 -4.961 -23.046 1.00 94.12 90 ARG A O 1
ATOM 751 N N . ARG A 1 91 ? 20.318 -4.683 -22.587 1.00 96.62 91 ARG A N 1
ATOM 752 C CA . ARG A 1 91 ? 20.242 -4.966 -21.143 1.00 96.62 91 ARG A CA 1
ATOM 753 C C . ARG A 1 91 ? 19.220 -4.070 -20.432 1.00 96.62 91 ARG A C 1
ATOM 755 O O . ARG A 1 91 ? 18.387 -4.574 -19.680 1.00 96.62 91 ARG A O 1
ATOM 762 N N . ARG A 1 92 ? 19.209 -2.759 -20.722 1.00 94.44 92 ARG A N 1
ATOM 763 C CA . ARG A 1 92 ? 18.206 -1.822 -20.175 1.00 94.44 92 ARG A CA 1
ATOM 764 C C . ARG A 1 92 ? 16.780 -2.200 -20.590 1.00 94.44 92 ARG A C 1
ATOM 766 O O . ARG A 1 92 ? 15.889 -2.204 -19.743 1.00 94.44 92 ARG A O 1
ATOM 773 N N . ARG A 1 93 ? 16.564 -2.539 -21.868 1.00 94.50 93 ARG A N 1
ATOM 774 C CA . ARG A 1 93 ? 15.252 -2.977 -22.377 1.00 94.50 93 ARG A CA 1
ATOM 775 C C . ARG A 1 93 ? 14.802 -4.292 -21.745 1.00 94.50 93 ARG A C 1
ATOM 777 O O . ARG A 1 93 ? 13.650 -4.374 -21.337 1.00 94.50 93 ARG A O 1
ATOM 784 N N . THR A 1 94 ? 15.695 -5.270 -21.591 1.00 95.44 94 THR A N 1
ATOM 785 C CA . THR A 1 94 ? 15.390 -6.543 -20.922 1.00 95.44 94 THR A CA 1
ATOM 786 C C . THR A 1 94 ? 14.985 -6.320 -19.466 1.00 95.44 94 THR A C 1
ATOM 788 O O . THR A 1 94 ? 13.937 -6.807 -19.062 1.00 95.44 94 THR A O 1
ATOM 791 N N . LYS A 1 95 ? 15.721 -5.498 -18.700 1.00 96.00 95 LYS A N 1
ATOM 792 C CA . LYS A 1 95 ? 15.358 -5.157 -17.308 1.00 96.00 95 LYS A CA 1
ATOM 793 C C . LYS A 1 95 ? 13.970 -4.515 -17.206 1.00 96.00 95 LYS A C 1
ATOM 795 O O . LYS A 1 95 ? 13.204 -4.825 -16.302 1.00 96.00 95 LYS A O 1
ATOM 800 N N . ILE A 1 96 ? 13.647 -3.606 -18.126 1.00 95.44 96 ILE A N 1
ATOM 801 C CA . ILE A 1 96 ? 12.342 -2.932 -18.168 1.00 95.44 96 ILE A CA 1
ATOM 802 C C . ILE A 1 96 ? 11.227 -3.906 -18.581 1.00 95.44 96 ILE A C 1
ATOM 804 O O . ILE A 1 96 ? 10.143 -3.851 -18.014 1.00 95.44 96 ILE A O 1
ATOM 808 N N . ARG A 1 97 ? 11.500 -4.821 -19.516 1.00 95.31 97 ARG A N 1
ATOM 809 C CA . ARG A 1 97 ? 10.557 -5.866 -19.931 1.00 95.31 97 ARG A CA 1
ATOM 810 C C . ARG A 1 97 ? 10.263 -6.862 -18.807 1.00 95.31 97 ARG A C 1
ATOM 812 O O . ARG A 1 97 ? 9.108 -7.223 -18.644 1.00 95.31 97 ARG A O 1
ATOM 819 N N . LEU A 1 98 ? 11.266 -7.249 -18.014 1.00 95.81 98 LEU A N 1
ATOM 820 C CA . LEU A 1 98 ? 11.081 -8.131 -16.853 1.00 95.81 98 LEU A CA 1
ATOM 821 C C . LEU A 1 98 ? 10.093 -7.547 -15.835 1.00 95.81 98 LEU A C 1
ATOM 823 O O . LEU A 1 98 ? 9.270 -8.278 -15.303 1.00 95.81 98 LEU A O 1
ATOM 827 N N . PHE A 1 99 ? 10.125 -6.230 -15.612 1.00 94.94 99 PHE A N 1
ATOM 828 C CA . PHE A 1 99 ? 9.157 -5.551 -14.741 1.00 94.94 99 PHE A CA 1
ATOM 829 C C . PHE A 1 99 ? 7.714 -5.630 -15.270 1.00 94.94 99 PHE A C 1
ATOM 831 O O . PHE A 1 99 ? 6.770 -5.596 -14.493 1.00 94.94 99 PHE A O 1
ATOM 838 N N . ALA A 1 100 ? 7.542 -5.709 -16.590 1.00 95.12 100 ALA A N 1
ATOM 839 C CA . ALA A 1 100 ? 6.252 -5.625 -17.270 1.00 95.12 100 ALA A CA 1
ATOM 840 C C . ALA A 1 100 ? 5.767 -6.968 -17.837 1.00 95.12 100 ALA A C 1
ATOM 842 O O . ALA A 1 100 ? 4.897 -6.981 -18.705 1.00 95.12 100 ALA A O 1
ATOM 843 N N . SER A 1 101 ? 6.333 -8.093 -17.392 1.00 92.50 101 SER A N 1
ATOM 844 C CA . SER A 1 101 ? 6.037 -9.427 -17.933 1.00 92.50 101 SER A CA 1
ATOM 845 C C . SER A 1 101 ? 4.551 -9.791 -17.858 1.00 92.50 101 SER A C 1
ATOM 847 O O . SER A 1 101 ? 4.016 -10.357 -18.806 1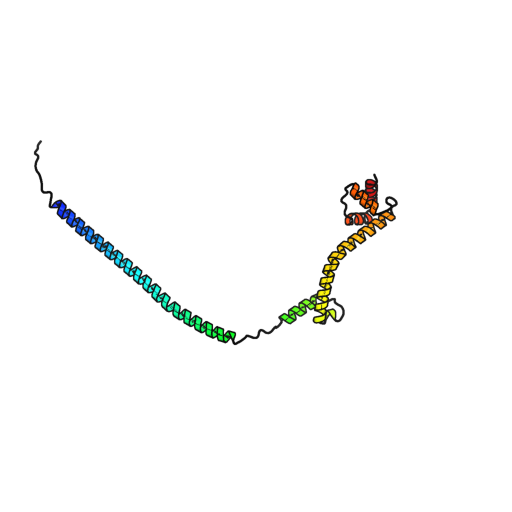.00 92.50 101 SER A O 1
ATOM 849 N N . SER A 1 102 ? 3.870 -9.403 -16.778 1.00 95.06 102 SER A N 1
ATOM 850 C CA . SER A 1 102 ? 2.444 -9.662 -16.545 1.00 95.06 102 SER A CA 1
ATOM 851 C C . SER A 1 102 ? 1.506 -8.592 -17.117 1.00 95.06 102 SER A C 1
ATOM 853 O O . SER A 1 102 ? 0.292 -8.671 -16.934 1.00 95.06 102 SER A O 1
ATOM 855 N N . PHE A 1 103 ? 2.026 -7.571 -17.806 1.00 95.88 103 PHE A N 1
ATOM 856 C CA . PHE A 1 103 ? 1.181 -6.515 -18.358 1.00 95.88 103 PHE A CA 1
ATOM 857 C C . PHE A 1 103 ? 0.434 -6.979 -19.615 1.00 95.88 103 PHE A C 1
ATOM 859 O O . PHE A 1 103 ? 0.966 -7.677 -20.483 1.00 95.88 103 PHE A O 1
ATOM 866 N N . ARG A 1 104 ? -0.824 -6.549 -19.741 1.00 95.81 104 ARG A N 1
ATOM 867 C CA . ARG A 1 104 ? -1.711 -6.971 -20.830 1.00 95.81 104 ARG A CA 1
ATOM 868 C C . ARG A 1 104 ? -1.299 -6.361 -22.178 1.00 95.81 104 ARG A C 1
ATOM 870 O O . ARG A 1 104 ? -1.012 -5.168 -22.283 1.00 95.81 104 ARG A O 1
ATOM 877 N N . GLY A 1 105 ? -1.326 -7.175 -23.236 1.00 95.12 105 GLY A N 1
ATOM 878 C CA . GLY A 1 105 ? -1.234 -6.717 -24.628 1.00 95.12 105 GLY A CA 1
ATOM 879 C C . GLY A 1 105 ? 0.083 -6.019 -24.988 1.00 95.12 105 GLY A C 1
ATOM 880 O O . GLY A 1 105 ? 1.164 -6.600 -24.873 1.00 95.12 105 GLY A O 1
ATOM 881 N N . ALA A 1 106 ? -0.011 -4.780 -25.478 1.00 94.75 106 ALA A N 1
ATOM 882 C CA . ALA A 1 106 ? 1.136 -3.978 -25.912 1.00 94.75 106 ALA A CA 1
ATOM 883 C C . ALA A 1 106 ? 2.011 -3.483 -24.746 1.00 94.75 106 ALA A C 1
ATOM 885 O O . ALA A 1 106 ? 3.189 -3.172 -24.945 1.00 94.75 106 ALA A O 1
ATOM 886 N N . HIS A 1 107 ? 1.464 -3.450 -23.527 1.00 95.69 107 HIS A N 1
ATOM 887 C CA . HIS A 1 107 ? 2.145 -2.962 -22.329 1.00 95.69 107 HIS A CA 1
ATOM 888 C C . HIS A 1 107 ? 3.279 -3.867 -21.836 1.00 95.69 107 HIS A C 1
ATOM 890 O O . HIS A 1 107 ? 4.098 -3.388 -21.062 1.00 95.69 107 HIS A O 1
ATOM 896 N N . SER A 1 108 ? 3.361 -5.119 -22.298 1.00 93.81 108 SER A N 1
ATOM 897 C CA . SER A 1 108 ? 4.465 -6.058 -22.027 1.00 93.81 108 SER A CA 1
ATOM 898 C C . SER A 1 108 ? 5.428 -6.232 -23.208 1.00 93.81 108 SER A C 1
ATOM 900 O O . SER A 1 108 ? 6.536 -6.750 -23.046 1.00 93.81 108 SER A O 1
ATOM 902 N N . ARG A 1 109 ? 5.042 -5.773 -24.408 1.00 91.75 109 ARG A N 1
ATOM 903 C CA . ARG A 1 109 ? 5.783 -5.997 -25.663 1.00 91.75 109 ARG A CA 1
ATOM 904 C C . ARG A 1 109 ? 6.555 -4.761 -26.131 1.00 91.75 109 ARG A C 1
ATOM 906 O O . ARG A 1 109 ? 7.767 -4.839 -26.360 1.00 91.75 109 ARG A O 1
ATOM 913 N N . LEU A 1 110 ? 5.873 -3.619 -26.258 1.00 95.69 110 LEU A N 1
ATOM 914 C CA . LEU A 1 110 ? 6.419 -2.400 -26.864 1.00 95.69 110 LEU A CA 1
ATOM 915 C C . LEU A 1 110 ? 7.241 -1.594 -25.852 1.00 95.69 110 LEU A C 1
ATOM 917 O O . LEU A 1 110 ? 6.731 -1.157 -24.827 1.00 95.69 110 LEU A O 1
ATOM 921 N N . THR A 1 111 ? 8.517 -1.328 -26.145 1.00 94.69 111 THR A N 1
ATOM 922 C CA . THR A 1 111 ? 9.450 -0.721 -25.172 1.00 94.69 111 THR A CA 1
ATOM 923 C C . THR A 1 111 ? 9.046 0.676 -24.717 1.00 94.69 111 THR A C 1
ATOM 925 O O . THR A 1 111 ? 9.204 0.991 -23.541 1.00 94.69 111 THR A O 1
ATOM 928 N N . ARG A 1 112 ? 8.510 1.502 -25.627 1.00 95.44 112 ARG A N 1
ATOM 929 C CA . ARG A 1 112 ? 8.028 2.858 -25.307 1.00 95.44 112 ARG A CA 1
ATOM 930 C C . ARG A 1 112 ? 6.810 2.800 -24.381 1.00 95.44 112 ARG A C 1
ATOM 932 O O . ARG A 1 112 ? 6.766 3.471 -23.351 1.00 95.44 112 ARG A O 1
ATOM 939 N N . THR A 1 113 ? 5.868 1.921 -24.695 1.00 96.62 113 THR A N 1
ATOM 940 C CA . THR A 1 113 ? 4.663 1.718 -23.893 1.00 96.62 113 THR A CA 1
ATOM 941 C C . THR A 1 113 ? 4.997 1.140 -22.517 1.00 96.62 113 THR A C 1
ATOM 943 O O . THR A 1 113 ? 4.493 1.638 -21.513 1.00 96.62 113 THR A O 1
ATOM 946 N N . ILE A 1 114 ? 5.904 0.156 -22.440 1.00 97.19 114 ILE A N 1
ATOM 947 C CA . ILE A 1 114 ? 6.368 -0.404 -21.164 1.00 97.19 114 ILE A CA 1
ATOM 948 C C . ILE A 1 114 ? 6.948 0.703 -20.276 1.00 97.19 114 ILE A C 1
ATOM 950 O O . ILE A 1 114 ? 6.652 0.750 -19.086 1.00 97.19 114 ILE A O 1
ATOM 954 N N . THR A 1 115 ? 7.767 1.611 -20.822 1.00 95.94 115 THR A N 1
ATOM 955 C CA . THR A 1 115 ? 8.357 2.688 -20.011 1.00 95.94 115 THR A CA 1
ATOM 956 C C . THR A 1 115 ? 7.308 3.617 -19.410 1.00 95.94 115 THR A C 1
ATOM 958 O O . THR A 1 115 ? 7.416 3.957 -18.234 1.00 95.94 115 THR A O 1
ATOM 961 N N . GLN A 1 116 ? 6.269 3.965 -20.174 1.00 96.38 116 GLN A N 1
ATOM 962 C CA . GLN A 1 116 ? 5.154 4.774 -19.679 1.00 96.38 116 GLN A CA 1
ATOM 963 C C . GLN A 1 116 ? 4.378 4.034 -18.584 1.00 96.38 116 GLN A C 1
ATOM 965 O O . GLN A 1 116 ? 4.110 4.599 -17.525 1.00 96.38 116 GLN A O 1
ATOM 970 N N . GLN A 1 117 ? 4.069 2.753 -18.802 1.00 97.25 117 GLN A N 1
ATOM 971 C CA . GLN A 1 117 ? 3.339 1.943 -17.826 1.00 97.25 117 GLN A CA 1
ATOM 972 C C . GLN A 1 117 ? 4.129 1.703 -16.550 1.00 97.25 117 GLN A C 1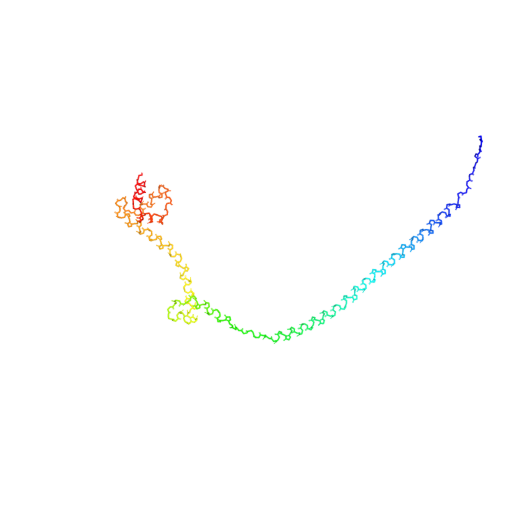
ATOM 974 O O . GLN A 1 117 ? 3.578 1.789 -15.459 1.00 97.25 117 GLN A O 1
ATOM 979 N N . LYS A 1 118 ? 5.439 1.481 -16.664 1.00 96.31 118 LYS A N 1
ATOM 980 C CA . LYS A 1 118 ? 6.322 1.364 -15.508 1.00 96.31 118 LYS A CA 1
ATOM 981 C C . LYS A 1 118 ? 6.251 2.613 -14.631 1.00 96.31 118 LYS A C 1
ATOM 983 O O . LYS A 1 118 ? 6.132 2.484 -13.418 1.00 96.31 118 LYS A O 1
ATOM 988 N N . ILE A 1 119 ? 6.319 3.805 -15.226 1.00 96.88 119 ILE A N 1
ATOM 989 C CA . ILE A 1 119 ? 6.224 5.062 -14.470 1.00 96.88 119 ILE A CA 1
ATOM 990 C C . ILE A 1 119 ? 4.860 5.156 -13.778 1.00 96.88 119 ILE A C 1
ATOM 992 O O . ILE A 1 119 ? 4.813 5.387 -12.574 1.00 96.88 119 ILE A O 1
ATOM 996 N N . ARG A 1 120 ? 3.764 4.891 -14.501 1.00 97.06 120 ARG A N 1
ATOM 997 C CA . ARG A 1 120 ? 2.402 4.911 -13.938 1.00 97.06 120 ARG A CA 1
ATOM 998 C C . ARG A 1 120 ? 2.240 3.933 -12.773 1.00 97.06 120 ARG A C 1
ATOM 1000 O O . ARG A 1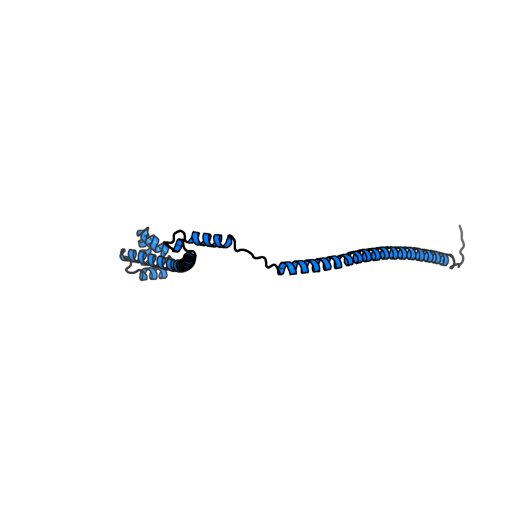 120 ? 1.777 4.333 -11.713 1.00 97.06 120 ARG A O 1
ATOM 1007 N N . ALA A 1 121 ? 2.696 2.693 -12.932 1.00 96.81 121 ALA A N 1
ATOM 1008 C CA . ALA A 1 121 ? 2.630 1.670 -11.893 1.00 96.81 121 ALA A CA 1
ATOM 1009 C C . ALA A 1 121 ? 3.399 2.076 -10.625 1.00 96.81 121 ALA A C 1
ATOM 1011 O O . ALA A 1 121 ? 2.904 1.886 -9.518 1.00 96.81 121 ALA A O 1
ATOM 1012 N N . LEU A 1 122 ? 4.585 2.676 -10.772 1.00 97.25 122 LEU A N 1
ATOM 1013 C CA . LEU A 1 122 ? 5.372 3.157 -9.632 1.00 97.25 122 LEU A CA 1
ATOM 1014 C C . LEU A 1 122 ? 4.691 4.327 -8.908 1.00 97.25 122 LEU A C 1
ATOM 1016 O O . LEU A 1 122 ? 4.707 4.377 -7.678 1.00 97.25 122 LEU A O 1
ATOM 1020 N N . VAL A 1 123 ? 4.070 5.242 -9.658 1.00 98.12 123 VAL A N 1
ATOM 1021 C CA . VAL A 1 123 ? 3.304 6.366 -9.099 1.00 98.12 123 VAL A CA 1
ATOM 1022 C C . VAL A 1 123 ? 2.091 5.852 -8.322 1.00 98.12 123 VAL A C 1
ATOM 1024 O O . VAL A 1 123 ? 1.919 6.224 -7.160 1.00 98.12 123 VAL A O 1
ATOM 1027 N N . SER A 1 124 ? 1.297 4.955 -8.911 1.00 97.69 124 SER A N 1
ATOM 1028 C CA . SER A 1 124 ? 0.157 4.325 -8.236 1.00 97.69 124 SER A CA 1
ATOM 1029 C C . SER A 1 124 ? 0.598 3.570 -6.983 1.00 97.69 124 SER A C 1
ATOM 1031 O O . SER A 1 124 ? 0.087 3.848 -5.906 1.00 97.69 124 SER A O 1
ATOM 1033 N N . ALA A 1 125 ? 1.641 2.736 -7.059 1.00 97.75 125 ALA A N 1
ATOM 1034 C CA . ALA A 1 125 ? 2.164 2.013 -5.898 1.00 97.75 125 ALA A CA 1
ATOM 1035 C C . ALA A 1 125 ? 2.613 2.946 -4.758 1.00 97.75 125 ALA A C 1
ATOM 1037 O O . ALA A 1 125 ? 2.475 2.621 -3.578 1.00 97.75 125 ALA A O 1
ATOM 1038 N N . HIS A 1 126 ? 3.161 4.121 -5.075 1.00 97.50 126 HIS A N 1
ATOM 1039 C CA . HIS A 1 126 ? 3.483 5.125 -4.063 1.00 97.50 126 HIS A CA 1
ATOM 1040 C C . HIS A 1 126 ? 2.220 5.716 -3.418 1.00 97.50 126 HIS A C 1
ATOM 1042 O O . HIS A 1 126 ? 2.128 5.774 -2.191 1.00 97.50 126 HIS A O 1
ATOM 1048 N N . GLN A 1 127 ? 1.238 6.122 -4.225 1.00 97.94 127 GLN A N 1
ATOM 1049 C CA . GLN A 1 127 ? -0.024 6.685 -3.734 1.00 97.94 127 GLN A CA 1
ATOM 1050 C C . GLN A 1 127 ? -0.830 5.668 -2.910 1.00 97.94 127 GLN A C 1
ATOM 1052 O O . GLN A 1 127 ? -1.350 5.999 -1.839 1.00 97.94 127 GLN A O 1
ATOM 1057 N N . ASP A 1 128 ? -0.894 4.422 -3.374 1.00 98.00 128 ASP A N 1
ATOM 1058 C CA . ASP A 1 128 ? -1.693 3.358 -2.776 1.00 98.00 128 ASP A CA 1
ATOM 1059 C C . ASP A 1 128 ? -1.124 2.893 -1.434 1.00 98.00 128 ASP A C 1
ATOM 1061 O O . ASP A 1 128 ? -1.897 2.608 -0.526 1.00 98.00 128 ASP A O 1
ATOM 1065 N N . ARG A 1 129 ? 0.199 2.952 -1.214 1.00 96.75 129 ARG A N 1
ATOM 1066 C CA . ARG A 1 129 ? 0.788 2.751 0.129 1.00 96.75 129 ARG A CA 1
ATOM 1067 C C . ARG A 1 129 ? 0.232 3.729 1.170 1.00 96.75 129 ARG A C 1
ATOM 1069 O O . ARG A 1 129 ? 0.081 3.377 2.340 1.00 96.75 129 ARG A O 1
ATOM 1076 N N . GLY A 1 130 ?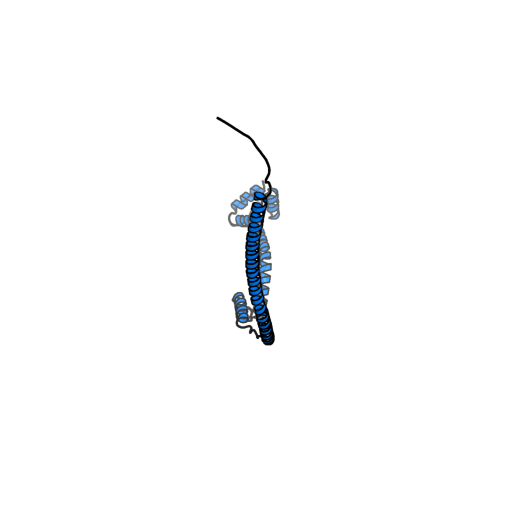 -0.076 4.961 0.761 1.00 96.06 130 GLY A N 1
ATOM 1077 C CA . GLY A 1 130 ? -0.748 5.946 1.611 1.00 96.06 130 GLY A CA 1
ATOM 1078 C C . GLY A 1 130 ? -2.245 5.665 1.768 1.00 96.06 130 GLY A C 1
ATOM 1079 O O . GLY A 1 130 ? -2.776 5.737 2.879 1.00 96.06 130 GLY A O 1
ATOM 1080 N N . ARG A 1 131 ? -2.930 5.311 0.672 1.00 97.31 131 ARG A N 1
ATOM 1081 C CA . ARG A 1 131 ? -4.371 4.987 0.674 1.00 97.31 131 ARG A CA 1
ATOM 1082 C C . ARG A 1 131 ? -4.685 3.752 1.515 1.00 97.31 131 ARG A C 1
ATOM 1084 O O . ARG A 1 131 ? -5.557 3.841 2.371 1.00 97.31 131 ARG A O 1
ATOM 1091 N N . GLN A 1 132 ? -3.885 2.696 1.405 1.00 97.56 132 GLN A N 1
ATOM 1092 C CA . GLN A 1 132 ? -4.036 1.443 2.141 1.00 97.56 132 GLN A CA 1
ATOM 1093 C C . GLN A 1 132 ? -4.133 1.661 3.661 1.00 97.56 132 GLN A C 1
ATOM 1095 O O . GLN A 1 132 ? -4.950 1.034 4.332 1.00 97.56 132 GLN A O 1
ATOM 1100 N N . LYS A 1 133 ? -3.365 2.608 4.221 1.00 95.56 133 LYS A N 1
ATOM 1101 C CA . LYS A 1 133 ? -3.452 2.969 5.649 1.00 95.56 133 LYS A CA 1
ATOM 1102 C C . LYS A 1 133 ? -4.828 3.540 6.019 1.00 95.56 133 LYS A C 1
ATOM 1104 O O . LYS A 1 133 ? -5.362 3.233 7.086 1.00 95.56 133 LYS A O 1
ATOM 1109 N N . ARG A 1 134 ? -5.414 4.363 5.142 1.00 96.81 134 ARG A N 1
ATOM 1110 C CA . ARG A 1 134 ? -6.762 4.932 5.316 1.00 96.81 134 ARG A CA 1
ATOM 1111 C C . ARG A 1 134 ? -7.838 3.872 5.121 1.00 96.81 134 ARG A C 1
ATOM 1113 O O . ARG A 1 134 ? -8.774 3.828 5.914 1.00 96.81 134 ARG A O 1
ATOM 1120 N N . ASP A 1 135 ? -7.679 3.005 4.129 1.00 97.69 135 ASP A N 1
ATOM 1121 C CA . ASP A 1 135 ? -8.652 1.961 3.807 1.00 97.69 135 ASP A CA 1
ATOM 1122 C C . ASP A 1 135 ? -8.731 0.908 4.915 1.00 97.69 135 ASP A C 1
ATOM 1124 O O . ASP A 1 135 ? -9.828 0.565 5.351 1.00 97.69 135 ASP A O 1
ATOM 1128 N N . PHE A 1 136 ? -7.596 0.494 5.492 1.00 97.75 136 PHE A N 1
ATOM 1129 C CA . PHE A 1 136 ? -7.604 -0.365 6.679 1.00 97.75 136 PHE A CA 1
ATOM 1130 C C . PHE A 1 136 ? -8.268 0.305 7.881 1.00 97.75 136 PHE A C 1
ATOM 1132 O O . PHE A 1 136 ? -9.064 -0.326 8.574 1.00 97.75 136 PHE A O 1
ATOM 1139 N N . ARG A 1 137 ? -7.997 1.595 8.119 1.00 96.25 137 ARG A N 1
ATOM 1140 C CA . ARG A 1 137 ? -8.653 2.330 9.207 1.00 96.25 137 ARG A CA 1
ATOM 1141 C C . ARG A 1 137 ? -10.166 2.4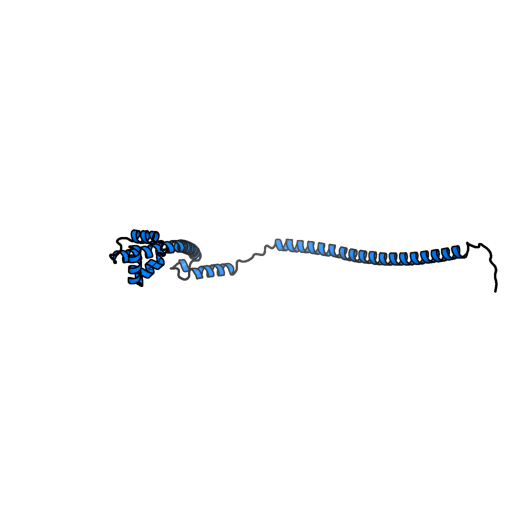05 8.998 1.00 96.25 137 ARG A C 1
ATOM 1143 O O . ARG A 1 137 ? -10.903 2.177 9.953 1.00 96.25 137 ARG A O 1
ATOM 1150 N N . ARG A 1 138 ? -10.625 2.688 7.774 1.00 97.00 138 ARG A N 1
ATOM 1151 C CA . ARG A 1 138 ? -12.050 2.669 7.405 1.00 97.00 138 ARG A CA 1
ATOM 1152 C C . ARG A 1 138 ? -12.657 1.293 7.667 1.00 97.00 138 ARG A C 1
ATOM 1154 O O . ARG A 1 138 ? -13.660 1.206 8.361 1.00 97.00 138 ARG A O 1
ATOM 1161 N N . LEU A 1 139 ? -11.995 0.229 7.216 1.00 96.81 139 LEU A N 1
ATOM 1162 C CA . LEU A 1 139 ? -12.435 -1.149 7.426 1.00 96.81 139 LEU A CA 1
ATOM 1163 C C . LEU A 1 139 ? -12.578 -1.499 8.914 1.00 96.81 139 LEU A C 1
ATOM 1165 O O . LEU A 1 139 ? -13.575 -2.101 9.307 1.00 96.81 139 LEU A O 1
ATOM 1169 N N . TRP A 1 140 ? -11.609 -1.124 9.754 1.00 96.44 140 TRP A N 1
ATOM 1170 C CA . TRP A 1 140 ? -11.683 -1.375 11.196 1.00 96.44 140 TRP A CA 1
ATOM 1171 C C . TRP A 1 140 ? -12.857 -0.643 11.842 1.00 96.44 140 TRP A C 1
ATOM 1173 O O . TRP A 1 140 ? -13.570 -1.242 12.641 1.00 96.44 140 TRP A O 1
ATOM 1183 N N . ILE A 1 141 ? -13.10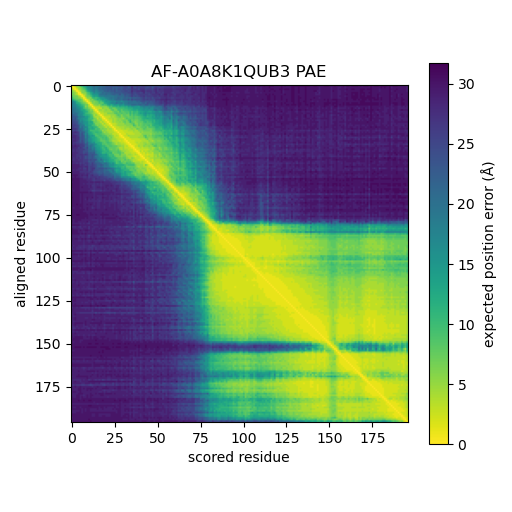5 0.612 11.461 1.00 94.31 141 ILE A N 1
ATOM 1184 C CA . ILE A 1 141 ? -14.256 1.381 11.953 1.00 94.31 141 ILE A CA 1
ATOM 1185 C C . ILE A 1 141 ? -15.565 0.704 11.544 1.00 94.31 141 ILE A C 1
ATOM 1187 O O . ILE A 1 141 ? -16.426 0.503 12.396 1.00 94.31 141 ILE A O 1
ATOM 1191 N N . THR A 1 142 ? -15.700 0.298 10.279 1.00 94.44 142 THR A N 1
ATOM 1192 C CA . THR A 1 142 ? -16.900 -0.395 9.785 1.00 94.44 142 THR A CA 1
ATOM 1193 C C . THR A 1 142 ? -17.145 -1.701 10.537 1.00 94.44 142 THR A C 1
ATOM 1195 O O . THR A 1 142 ? -18.267 -1.959 10.964 1.00 94.44 142 THR A O 1
ATOM 1198 N N . ARG A 1 143 ? -16.093 -2.497 10.771 1.00 93.12 143 ARG A N 1
ATOM 1199 C CA . ARG A 1 143 ? -16.173 -3.752 11.538 1.00 93.12 143 ARG A CA 1
ATOM 1200 C C . ARG A 1 143 ? -16.622 -3.519 12.979 1.00 93.12 143 ARG A C 1
ATOM 1202 O O . ARG A 1 143 ? -17.532 -4.194 13.446 1.00 93.12 143 ARG A O 1
ATOM 1209 N N . ILE A 1 144 ? -16.024 -2.545 13.663 1.00 91.88 144 ILE A N 1
ATOM 1210 C CA . ILE A 1 144 ? -16.393 -2.201 15.043 1.00 91.88 144 ILE A CA 1
ATOM 1211 C C . ILE A 1 144 ? -17.843 -1.700 15.097 1.00 91.88 144 ILE A C 1
ATOM 1213 O O . ILE A 1 144 ? -18.609 -2.134 15.950 1.00 91.88 144 ILE A O 1
ATOM 1217 N N . ASN A 1 145 ? -18.239 -0.826 14.169 1.00 91.69 145 ASN A N 1
ATOM 1218 C CA . ASN A 1 145 ? -19.595 -0.282 14.105 1.00 91.69 145 ASN A CA 1
ATOM 1219 C C . ASN A 1 145 ? -20.645 -1.385 13.882 1.00 91.69 145 ASN A C 1
ATOM 1221 O O . ASN A 1 145 ? -21.694 -1.362 14.517 1.00 91.69 145 ASN A O 1
ATOM 1225 N N . ALA A 1 146 ? -20.349 -2.380 13.039 1.00 90.38 146 ALA A N 1
ATOM 1226 C CA . ALA A 1 146 ? -21.235 -3.523 12.824 1.00 90.38 146 ALA A CA 1
ATOM 1227 C C . ALA A 1 146 ? -21.446 -4.348 14.107 1.00 90.38 146 ALA A C 1
ATOM 1229 O O . ALA A 1 146 ? -22.582 -4.663 14.453 1.00 90.38 146 ALA A O 1
ATOM 1230 N N . VAL A 1 147 ? -20.373 -4.648 14.849 1.00 89.19 147 VAL A N 1
ATOM 1231 C CA . VAL A 1 147 ? -20.462 -5.416 16.106 1.00 89.19 147 VAL A CA 1
ATOM 1232 C C . VAL A 1 147 ? -21.189 -4.630 17.196 1.00 89.19 147 VAL A C 1
ATOM 1234 O O . VAL A 1 147 ? -22.022 -5.190 17.901 1.00 89.19 147 VAL A O 1
ATOM 1237 N N . ILE A 1 148 ? -20.930 -3.327 17.295 1.00 87.25 148 ILE A N 1
ATOM 1238 C CA . ILE A 1 148 ? -21.620 -2.438 18.235 1.00 87.25 148 ILE A CA 1
ATOM 1239 C C . ILE A 1 148 ? -23.119 -2.384 17.947 1.00 87.25 148 ILE A C 1
ATOM 1241 O O . ILE A 1 148 ? -23.912 -2.463 18.869 1.00 87.25 148 ILE A O 1
ATOM 1245 N N . ARG A 1 149 ? -23.529 -2.301 16.679 1.00 83.88 149 ARG A N 1
ATOM 1246 C CA . ARG A 1 149 ? -24.958 -2.293 16.331 1.00 83.88 149 ARG A CA 1
ATOM 1247 C C . ARG A 1 149 ? -25.648 -3.628 16.614 1.00 83.88 149 ARG A C 1
ATOM 1249 O O . ARG A 1 149 ? -26.825 -3.628 16.950 1.00 83.88 149 ARG A O 1
ATOM 1256 N N . GLY A 1 150 ? -24.932 -4.747 16.483 1.00 78.56 150 GLY A N 1
ATOM 1257 C CA . GLY A 1 150 ? -25.460 -6.075 16.811 1.00 78.56 150 GLY A CA 1
ATOM 1258 C C . GLY A 1 150 ? -25.573 -6.335 18.318 1.00 78.56 150 GLY A C 1
ATOM 1259 O O . GLY A 1 150 ? -26.487 -7.026 18.760 1.00 78.56 150 GLY A O 1
ATOM 1260 N N . ASN A 1 151 ? -24.673 -5.760 19.116 1.00 69.12 151 ASN A N 1
ATOM 1261 C CA . ASN A 1 151 ? -24.653 -5.915 20.566 1.00 69.12 151 ASN A CA 1
ATOM 1262 C C . ASN A 1 151 ? -25.285 -4.679 21.229 1.00 69.12 151 ASN A C 1
ATOM 1264 O O . ASN A 1 151 ? -24.667 -3.623 21.256 1.00 69.12 151 ASN A O 1
ATOM 1268 N N . LYS A 1 152 ? -26.465 -4.809 21.852 1.00 62.50 152 LYS A N 1
ATOM 1269 C CA . LYS A 1 152 ? -27.257 -3.711 22.471 1.00 62.50 152 LYS A CA 1
ATOM 1270 C C . LYS A 1 152 ? -26.550 -2.854 23.552 1.00 62.50 152 LYS A C 1
ATOM 1272 O O . LYS A 1 152 ? -27.177 -1.993 24.155 1.00 62.50 152 LYS A O 1
ATOM 1277 N N . VAL A 1 153 ? -25.271 -3.087 23.832 1.00 61.81 153 VAL A N 1
ATOM 1278 C CA . VAL A 1 153 ? -24.493 -2.445 24.905 1.00 61.81 153 VAL A CA 1
ATOM 1279 C C . VAL A 1 153 ? -24.078 -1.016 24.547 1.00 61.81 153 VAL A C 1
ATOM 1281 O O . VAL A 1 153 ? -24.000 -0.155 25.417 1.00 61.81 153 VAL A O 1
ATOM 1284 N N . TYR A 1 154 ? -23.862 -0.728 23.259 1.00 62.19 154 TYR A N 1
ATOM 1285 C CA . TYR A 1 154 ? -23.568 0.619 22.771 1.00 62.19 154 TYR A CA 1
ATOM 1286 C C . TYR A 1 154 ? -24.396 0.946 21.533 1.00 62.19 154 TYR A C 1
ATOM 1288 O O . TYR A 1 154 ? -24.466 0.166 20.595 1.00 62.19 154 TYR A O 1
ATOM 1296 N N . TYR A 1 155 ? -24.960 2.152 21.482 1.00 69.88 155 TYR A N 1
ATOM 1297 C CA . TYR A 1 155 ? -25.742 2.595 20.323 1.00 69.88 155 TYR A CA 1
ATOM 1298 C C . TYR A 1 155 ? -24.875 3.137 19.170 1.00 69.88 155 TYR A C 1
ATOM 1300 O O . TYR A 1 155 ? -25.334 3.197 18.032 1.00 69.88 155 TYR A O 1
ATOM 1308 N N . ASN A 1 156 ? -23.625 3.562 19.432 1.00 83.94 156 ASN A N 1
ATOM 1309 C CA . ASN A 1 156 ? -22.788 4.221 18.422 1.00 83.94 156 ASN A CA 1
ATOM 1310 C C . ASN A 1 156 ? -21.272 4.085 18.684 1.00 83.94 156 ASN A C 1
ATOM 1312 O O . ASN A 1 156 ? -20.802 4.244 19.813 1.00 83.94 156 ASN A O 1
ATOM 1316 N N . TYR A 1 157 ? -20.497 3.896 17.612 1.00 89.62 157 TYR A N 1
ATOM 1317 C CA . TYR A 1 157 ? -19.029 3.877 17.601 1.00 89.62 157 TYR A CA 1
ATOM 1318 C C . TYR A 1 157 ? -18.400 5.136 18.222 1.00 89.62 157 TYR A C 1
ATOM 1320 O O . TYR A 1 157 ? -17.435 5.031 18.979 1.00 89.62 157 TYR A O 1
ATOM 1328 N N . SER A 1 158 ? -18.948 6.326 17.948 1.00 89.12 158 SER A N 1
ATOM 1329 C CA . SER A 1 158 ? -18.394 7.583 18.477 1.00 89.12 158 SER A CA 1
ATOM 1330 C C . SER A 1 158 ? -18.411 7.628 20.007 1.00 89.12 158 SER A C 1
ATOM 1332 O O . SER A 1 158 ? -17.445 8.085 20.615 1.00 89.12 158 SER A O 1
ATOM 1334 N N . ARG A 1 159 ? -19.472 7.094 20.632 1.00 88.75 159 ARG A N 1
ATOM 1335 C CA . ARG A 1 159 ? -19.609 7.039 22.095 1.00 88.75 159 ARG A CA 1
ATOM 1336 C C . ARG A 1 159 ? -18.614 6.059 22.714 1.00 88.75 159 ARG A C 1
ATOM 1338 O O . ARG A 1 159 ? -17.969 6.401 23.697 1.00 88.75 159 ARG A O 1
ATOM 1345 N N . LEU A 1 160 ? -18.436 4.888 22.097 1.00 87.81 160 LEU A N 1
ATOM 1346 C CA . LEU A 1 160 ? -17.432 3.906 22.518 1.00 87.81 160 LEU A CA 1
ATOM 1347 C C . LEU A 1 160 ? -16.025 4.516 22.521 1.00 87.81 160 LEU A C 1
ATOM 1349 O O . LEU A 1 160 ? -15.311 4.426 23.514 1.00 87.81 160 LEU A O 1
ATOM 1353 N N . ILE A 1 161 ? -15.633 5.170 21.426 1.00 90.06 161 ILE A N 1
ATOM 1354 C CA . ILE A 1 161 ? -14.311 5.796 21.323 1.00 90.06 161 ILE A CA 1
ATOM 1355 C C . ILE A 1 161 ? -14.155 6.934 22.334 1.00 90.06 161 ILE A C 1
ATOM 1357 O O . ILE A 1 161 ? -13.107 7.033 22.964 1.00 90.06 161 ILE A O 1
ATOM 1361 N N . HIS A 1 162 ? -15.182 7.767 22.518 1.00 89.81 162 HIS A N 1
ATOM 1362 C CA . HIS A 1 162 ? -15.155 8.830 23.520 1.00 89.81 162 HIS A CA 1
ATOM 1363 C C . HIS A 1 162 ? -14.913 8.273 24.931 1.00 89.81 162 HIS A C 1
ATOM 1365 O O . HIS A 1 162 ? -14.015 8.740 25.629 1.00 89.81 162 HIS A O 1
ATOM 1371 N N . ASN A 1 163 ? -15.646 7.228 25.320 1.00 89.00 163 ASN A N 1
ATOM 1372 C CA . ASN A 1 163 ? -15.498 6.623 26.641 1.00 89.00 163 ASN A CA 1
ATOM 1373 C C . ASN A 1 163 ? -14.148 5.900 26.808 1.00 89.00 163 ASN A C 1
ATOM 1375 O O . ASN A 1 163 ? -13.552 5.984 27.878 1.00 89.00 163 ASN A O 1
ATOM 1379 N N . LEU A 1 164 ? -13.621 5.264 25.751 1.00 89.06 164 LEU A N 1
ATOM 1380 C CA . LEU A 1 164 ? -12.267 4.689 25.746 1.00 89.06 164 LEU A CA 1
ATOM 1381 C C . LEU A 1 164 ? -11.201 5.747 26.057 1.00 89.06 164 LEU A C 1
ATOM 1383 O O . LEU A 1 164 ? -10.328 5.513 26.889 1.00 89.06 164 LEU A O 1
ATOM 1387 N N . TYR A 1 165 ? -11.296 6.924 25.429 1.00 88.94 165 TYR A N 1
ATOM 1388 C CA . TYR A 1 165 ? -10.387 8.035 25.716 1.00 88.94 165 TYR A CA 1
ATOM 1389 C C . TYR A 1 165 ? -10.592 8.596 27.129 1.00 88.94 165 TYR A C 1
ATOM 1391 O O . TYR A 1 165 ? -9.606 8.864 27.811 1.00 88.94 165 TYR A O 1
ATOM 1399 N N . LYS A 1 166 ? -11.842 8.717 27.601 1.00 89.94 166 LYS A N 1
ATOM 1400 C CA . LYS A 1 166 ? -12.154 9.175 28.968 1.00 89.94 166 LYS A CA 1
ATOM 1401 C C . LYS A 1 166 ? -11.547 8.259 30.038 1.00 89.94 166 LYS A C 1
ATOM 1403 O O . LYS A 1 166 ? -11.038 8.748 31.039 1.00 89.94 166 LYS A O 1
ATOM 1408 N N . LYS A 1 167 ? -11.571 6.945 29.808 1.00 88.94 167 LYS A N 1
ATOM 1409 C CA . LYS A 1 167 ? -10.973 5.917 30.679 1.00 88.94 167 LYS A CA 1
ATOM 1410 C C . LYS A 1 167 ? -9.471 5.700 30.423 1.00 88.94 167 LYS A C 1
ATOM 1412 O O . LYS A 1 167 ? -8.897 4.774 30.978 1.00 88.94 167 LYS A O 1
ATOM 1417 N N . GLN A 1 168 ? -8.842 6.526 29.579 1.00 87.25 168 GLN A N 1
ATOM 1418 C CA . GLN A 1 168 ? -7.413 6.475 29.232 1.00 87.25 168 GLN A CA 1
ATOM 1419 C C . GLN A 1 168 ? -6.937 5.131 28.640 1.00 87.25 168 GLN A C 1
ATOM 1421 O O . GLN A 1 168 ? -5.753 4.797 28.677 1.00 87.25 168 GLN A O 1
ATOM 1426 N N . LEU A 1 169 ? -7.838 4.366 28.016 1.00 84.88 169 LEU A N 1
ATOM 1427 C CA . LEU A 1 169 ? -7.500 3.105 27.357 1.00 84.88 169 LEU A CA 1
ATOM 1428 C C . LEU A 1 169 ? -6.950 3.375 25.948 1.00 84.88 169 LEU A C 1
ATOM 1430 O O . LEU A 1 169 ? -7.692 3.675 25.011 1.00 84.88 169 LEU A O 1
ATOM 1434 N N . LEU A 1 170 ? -5.635 3.220 25.772 1.00 83.44 170 LEU A N 1
ATOM 1435 C CA . LEU A 1 170 ? -4.915 3.477 24.512 1.00 83.44 170 LEU A CA 1
ATOM 1436 C C . LEU A 1 170 ? -5.039 2.335 23.480 1.00 83.44 170 LEU A C 1
ATOM 1438 O O . LEU A 1 170 ? -4.081 1.981 22.788 1.00 83.44 170 LEU A O 1
ATOM 1442 N N . LEU A 1 171 ? -6.226 1.741 23.339 1.00 87.50 171 LEU A N 1
ATOM 1443 C CA . LEU A 1 171 ? -6.447 0.645 22.395 1.00 87.50 171 LEU A CA 1
ATOM 1444 C C . LEU A 1 171 ? -6.527 1.148 20.948 1.00 87.50 171 LEU A C 1
ATOM 1446 O O . LEU A 1 171 ? -7.372 1.964 20.569 1.00 87.50 171 LEU A O 1
ATOM 1450 N N . ASN A 1 172 ? -5.668 0.598 20.089 1.00 91.62 172 ASN A N 1
ATOM 1451 C CA . ASN A 1 172 ? -5.723 0.875 18.659 1.00 91.62 172 ASN A CA 1
ATOM 1452 C C . ASN A 1 172 ? -6.940 0.185 18.013 1.00 91.62 172 ASN A C 1
ATOM 1454 O O . ASN A 1 172 ? -7.274 -0.962 18.310 1.00 91.62 172 ASN A O 1
ATOM 1458 N N . ARG A 1 173 ? -7.547 0.854 17.029 1.00 93.81 173 ARG A N 1
ATOM 1459 C CA . ARG A 1 173 ? -8.704 0.370 16.255 1.00 93.81 173 ARG A CA 1
ATOM 1460 C C . ARG A 1 173 ? -8.431 -0.955 15.544 1.00 93.81 173 ARG A C 1
ATOM 1462 O O . ARG A 1 173 ? -9.355 -1.738 15.368 1.00 93.81 173 ARG A O 1
ATOM 1469 N N . LYS A 1 174 ? -7.173 -1.220 15.169 1.00 94.88 174 LYS A N 1
ATOM 1470 C CA . LYS A 1 174 ? -6.750 -2.516 14.617 1.00 94.88 174 LYS A CA 1
ATOM 1471 C C . LYS A 1 174 ? -7.053 -3.658 15.586 1.00 94.88 174 LYS A C 1
ATOM 1473 O O . LYS A 1 174 ? -7.741 -4.600 15.214 1.00 94.88 174 LYS A O 1
ATOM 1478 N N . ILE A 1 175 ? -6.552 -3.540 16.815 1.00 94.06 175 ILE A N 1
ATOM 1479 C CA . ILE A 1 175 ? -6.696 -4.554 17.863 1.00 94.06 175 ILE A CA 1
ATOM 1480 C C . ILE A 1 175 ? -8.166 -4.695 18.241 1.00 94.06 175 ILE A C 1
ATOM 1482 O O . ILE A 1 175 ? -8.692 -5.800 18.264 1.00 94.06 175 ILE A O 1
ATOM 1486 N N . LEU A 1 176 ? -8.860 -3.570 18.415 1.00 91.56 176 LEU A N 1
ATOM 1487 C CA . LEU A 1 176 ? -10.280 -3.562 18.742 1.00 91.56 176 LEU A CA 1
ATOM 1488 C C . LEU A 1 176 ? -11.133 -4.273 17.676 1.00 91.56 176 LEU A C 1
ATOM 1490 O O . LEU A 1 176 ? -11.994 -5.078 18.015 1.00 91.56 176 LEU A O 1
ATOM 1494 N N . ALA A 1 177 ? -10.862 -4.037 16.387 1.00 93.88 177 ALA A N 1
ATOM 1495 C CA . ALA A 1 177 ? -11.551 -4.723 15.295 1.00 93.88 177 ALA A CA 1
ATOM 1496 C C . ALA A 1 177 ? -11.202 -6.219 15.211 1.00 93.88 177 ALA A C 1
ATOM 1498 O O . ALA A 1 177 ? -12.047 -7.013 14.805 1.00 93.88 177 ALA A O 1
ATOM 1499 N N . GLN A 1 178 ? -9.975 -6.612 15.569 1.00 94.56 178 GLN A N 1
ATOM 1500 C CA . GLN A 1 178 ? -9.577 -8.021 15.624 1.00 94.56 178 GLN A CA 1
ATOM 1501 C C . GLN A 1 178 ? -10.271 -8.752 16.776 1.00 94.56 178 GLN A C 1
ATOM 1503 O O . GLN A 1 178 ? -10.846 -9.812 16.545 1.00 94.56 178 GLN A O 1
ATOM 1508 N N . ILE A 1 179 ? -10.295 -8.162 17.976 1.00 92.75 179 ILE A N 1
ATOM 1509 C CA . ILE A 1 179 ? -11.011 -8.707 19.138 1.00 92.75 179 ILE A CA 1
ATOM 1510 C C . ILE A 1 179 ? -12.502 -8.840 18.817 1.00 92.75 179 ILE A C 1
ATOM 1512 O O . ILE A 1 179 ? -13.079 -9.895 19.045 1.00 92.75 179 ILE A O 1
ATOM 1516 N N . ALA A 1 180 ? -13.104 -7.818 18.202 1.00 89.62 180 ALA A N 1
ATOM 1517 C CA . ALA A 1 180 ? -14.521 -7.827 17.843 1.00 89.62 180 ALA A CA 1
ATOM 1518 C C . ALA A 1 180 ? -14.921 -8.994 16.912 1.00 89.62 180 ALA A C 1
ATOM 1520 O O . ALA A 1 180 ? -16.062 -9.451 16.968 1.00 89.62 180 ALA A O 1
ATOM 1521 N N . ILE A 1 181 ? -13.999 -9.474 16.067 1.00 91.00 181 ILE A N 1
ATOM 1522 C CA . ILE A 1 181 ? -14.229 -10.616 15.167 1.00 91.00 181 ILE A CA 1
ATOM 1523 C C . ILE A 1 181 ? -13.890 -11.943 15.849 1.00 91.00 181 ILE A C 1
ATOM 1525 O O . ILE A 1 181 ? -14.680 -12.877 15.768 1.00 91.00 181 ILE A O 1
ATOM 1529 N N . LEU A 1 182 ? -12.720 -12.037 16.488 1.00 92.56 182 LEU A N 1
ATOM 1530 C CA . LEU A 1 182 ? -12.197 -13.297 17.024 1.00 92.56 182 LEU A CA 1
ATOM 1531 C C . LEU A 1 182 ? -12.872 -13.710 18.334 1.00 92.56 182 LEU A C 1
ATOM 1533 O O . LEU A 1 182 ? -13.129 -14.888 18.545 1.00 92.56 182 LEU A O 1
ATOM 1537 N N . ASN A 1 183 ? -13.140 -12.754 19.224 1.00 89.56 183 ASN A N 1
ATOM 1538 C CA . ASN A 1 183 ? -13.695 -13.026 20.542 1.00 89.56 183 ASN A CA 1
ATOM 1539 C C . ASN A 1 183 ? -14.694 -11.936 20.948 1.00 89.56 183 ASN A C 1
ATOM 1541 O O . ASN A 1 183 ? -14.355 -10.917 21.561 1.00 89.56 183 ASN A O 1
ATOM 1545 N N . ARG A 1 184 ? -15.966 -12.193 20.633 1.00 85.62 184 ARG A N 1
ATOM 1546 C CA . ARG A 1 184 ? -17.067 -11.276 20.940 1.00 85.62 184 ARG A CA 1
ATOM 1547 C C . ARG A 1 184 ? -17.300 -11.117 22.449 1.00 85.62 184 ARG A C 1
ATOM 1549 O O . ARG A 1 184 ? -17.676 -10.028 22.878 1.00 85.62 184 ARG A O 1
ATOM 1556 N N . ASN A 1 185 ? -17.018 -12.148 23.248 1.00 88.19 185 ASN A N 1
ATOM 1557 C CA . ASN A 1 185 ? -17.178 -12.112 24.706 1.00 88.19 185 ASN A CA 1
ATOM 1558 C C . ASN A 1 185 ? -16.171 -11.151 25.348 1.00 88.19 185 ASN A C 1
ATOM 1560 O O . ASN A 1 185 ? -16.540 -10.320 26.172 1.00 88.19 185 ASN A O 1
ATOM 1564 N N . CYS A 1 186 ? -14.911 -11.194 24.908 1.00 88.12 186 CYS A N 1
ATOM 1565 C CA . CYS A 1 186 ? -13.881 -10.259 25.364 1.00 88.12 186 CYS A CA 1
ATOM 1566 C C . CYS A 1 186 ? -14.252 -8.805 25.026 1.00 88.12 186 CYS A C 1
ATOM 1568 O O . CYS A 1 186 ? -14.167 -7.925 25.882 1.00 88.12 186 CYS A O 1
ATOM 1570 N N . PHE A 1 187 ? -14.748 -8.555 23.807 1.00 87.56 187 PHE A N 1
ATOM 1571 C CA . PHE A 1 187 ? -15.240 -7.229 23.419 1.00 87.56 187 PHE A CA 1
ATOM 1572 C C . PHE A 1 187 ? -16.386 -6.747 24.326 1.00 87.56 187 PHE A C 1
ATOM 1574 O O . PHE A 1 187 ? -16.432 -5.573 24.692 1.00 87.56 187 PHE A O 1
ATOM 1581 N N . TYR A 1 188 ? -17.287 -7.650 24.720 1.00 86.00 188 TYR A N 1
ATOM 1582 C CA . TYR A 1 188 ? -18.386 -7.356 25.640 1.00 86.00 188 TYR A CA 1
ATOM 1583 C C . TYR A 1 188 ? -17.898 -7.007 27.057 1.00 86.00 188 TYR A C 1
ATOM 1585 O O . TYR A 1 188 ? -18.374 -6.037 27.642 1.00 86.00 188 TYR A O 1
ATOM 1593 N N . MET A 1 189 ? -16.902 -7.722 27.588 1.00 87.06 189 MET A N 1
ATOM 1594 C CA . MET A 1 189 ? -16.307 -7.388 28.890 1.00 87.06 189 MET A CA 1
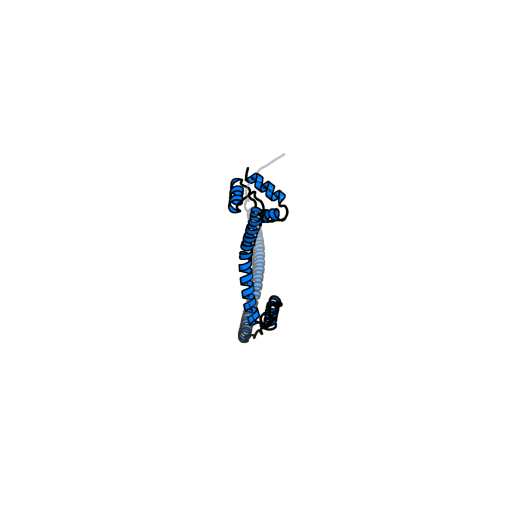ATOM 1595 C C . MET A 1 189 ? -15.670 -5.996 28.887 1.00 87.06 189 MET A C 1
ATOM 1597 O O . MET A 1 189 ? -15.958 -5.188 29.765 1.00 87.06 189 MET A O 1
ATOM 1601 N N . ILE A 1 190 ? -14.872 -5.692 27.858 1.00 86.38 190 ILE A N 1
ATOM 1602 C CA . ILE A 1 190 ? -14.261 -4.367 27.673 1.00 86.38 190 ILE A CA 1
ATOM 1603 C C . ILE A 1 190 ? -15.351 -3.291 27.619 1.00 86.38 190 ILE A C 1
ATOM 1605 O O . ILE A 1 190 ? -15.249 -2.252 28.260 1.00 86.38 190 ILE A O 1
ATOM 1609 N N . SER A 1 191 ? -16.421 -3.561 26.874 1.00 83.62 191 SER A N 1
ATOM 1610 C CA . SER A 1 191 ? -17.573 -2.676 26.739 1.00 83.62 191 SER A CA 1
ATOM 1611 C C . SER A 1 191 ? -18.263 -2.380 28.078 1.00 83.62 191 SER A C 1
ATOM 1613 O O . SER A 1 191 ? -18.584 -1.230 28.366 1.00 83.62 191 SER A O 1
ATOM 1615 N N . ASN A 1 192 ? -18.481 -3.388 28.917 1.00 84.94 192 ASN A N 1
ATOM 1616 C CA . ASN A 1 192 ? -19.108 -3.189 30.224 1.00 84.94 192 ASN A CA 1
ATOM 1617 C C . ASN A 1 192 ? -18.218 -2.386 31.181 1.00 84.94 192 ASN A C 1
ATOM 1619 O O . ASN A 1 192 ? -18.719 -1.514 31.888 1.00 84.94 192 ASN A O 1
ATOM 1623 N N . GLU A 1 193 ? -16.910 -2.633 31.158 1.00 85.00 193 GLU A N 1
ATOM 1624 C CA . GLU A 1 193 ? -15.941 -1.922 31.999 1.00 85.00 193 GLU A CA 1
ATOM 1625 C C . GLU A 1 193 ? -15.850 -0.428 31.662 1.00 85.00 193 GLU A C 1
ATOM 1627 O O . GLU A 1 193 ? -15.615 0.410 32.524 1.00 85.00 193 GLU A O 1
ATOM 1632 N N . ILE A 1 194 ? -16.078 -0.075 30.397 1.00 83.75 194 ILE A N 1
ATOM 1633 C CA . ILE A 1 194 ? -16.058 1.315 29.930 1.00 83.75 194 ILE A CA 1
ATOM 1634 C C . ILE A 1 194 ? -17.363 2.063 30.277 1.00 83.75 194 ILE A C 1
ATOM 1636 O O . ILE A 1 194 ? -17.362 3.297 30.314 1.00 83.75 194 ILE A O 1
ATOM 1640 N N . LEU A 1 195 ? -18.484 1.349 30.460 1.00 75.50 195 LEU A N 1
ATOM 1641 C CA . LEU A 1 195 ? -19.772 1.939 30.861 1.00 75.50 195 LEU A CA 1
ATOM 1642 C C . LEU A 1 195 ? -19.869 2.215 32.362 1.00 75.50 195 LEU A C 1
ATOM 1644 O O . LEU A 1 195 ? -20.509 3.201 32.731 1.00 75.50 195 LEU A O 1
ATOM 1648 N N . LYS A 1 196 ? -19.277 1.348 33.189 1.00 63.19 196 LYS A N 1
ATOM 1649 C CA . LYS A 1 196 ? -19.067 1.613 34.618 1.00 63.19 196 LYS A CA 1
ATOM 1650 C C . LYS A 1 196 ? -18.148 2.816 34.801 1.00 63.19 196 LYS A C 1
ATOM 1652 O O . LYS A 1 196 ? -18.295 3.555 35.790 1.00 63.19 196 LYS A O 1
#